Protein AF-A0A8T8X1A7-F1 (afdb_monomer)

Radius of gyration: 18.68 Å; Cα contacts (8 Å, |Δi|>4): 542; chains: 1; bounding box: 56×45×50 Å

Organism: NCBI:txid1448312

Structure (mmCIF, N/CA/C/O backbone):
data_AF-A0A8T8X1A7-F1
#
_entry.id   AF-A0A8T8X1A7-F1
#
loop_
_atom_site.group_PDB
_atom_site.id
_atom_site.type_symbol
_atom_site.label_atom_id
_atom_site.label_alt_id
_atom_site.label_comp_id
_atom_site.label_asym_id
_atom_site.label_entity_id
_atom_site.label_seq_id
_atom_site.pdbx_PDB_ins_code
_atom_site.Cartn_x
_atom_site.Cartn_y
_atom_site.Cartn_z
_atom_site.occupancy
_atom_site.B_iso_or_equiv
_atom_site.auth_seq_id
_atom_site.auth_comp_id
_atom_site.auth_asym_id
_atom_site.auth_atom_id
_atom_site.pdbx_PDB_model_num
ATOM 1 N N . MET A 1 1 ? 10.119 3.332 6.825 1.00 53.16 1 MET A N 1
ATOM 2 C CA . MET A 1 1 ? 10.924 4.526 7.146 1.00 53.16 1 MET A CA 1
ATOM 3 C C . MET A 1 1 ? 10.227 5.367 8.203 1.00 53.16 1 MET A C 1
ATOM 5 O O . MET A 1 1 ? 9.009 5.440 8.174 1.00 53.16 1 MET A O 1
ATOM 9 N N . THR A 1 2 ? 10.978 5.990 9.109 1.00 55.34 2 THR A N 1
ATOM 10 C CA . THR A 1 2 ? 10.464 6.879 10.166 1.00 55.34 2 THR A CA 1
ATOM 11 C C . THR A 1 2 ? 10.241 8.318 9.670 1.00 55.34 2 THR A C 1
ATOM 13 O O . THR A 1 2 ? 10.769 8.719 8.625 1.00 55.34 2 THR A O 1
ATOM 16 N N . LEU A 1 3 ? 9.470 9.113 10.419 1.00 59.19 3 LEU A N 1
ATOM 17 C CA . LEU A 1 3 ? 9.355 10.569 10.260 1.00 59.19 3 LEU A CA 1
ATOM 18 C C . LEU A 1 3 ? 10.622 11.249 10.803 1.00 59.19 3 LEU A C 1
ATOM 20 O O . LEU A 1 3 ? 10.940 11.082 11.974 1.00 59.19 3 LEU A O 1
ATOM 24 N N . TRP A 1 4 ? 11.390 11.937 9.951 1.00 65.94 4 TRP A N 1
ATOM 25 C CA . TRP A 1 4 ? 12.644 12.614 10.353 1.00 65.94 4 TRP A CA 1
ATOM 26 C C . TRP A 1 4 ? 12.476 14.136 10.393 1.00 65.94 4 TRP A C 1
ATOM 28 O O . TRP A 1 4 ? 13.309 14.843 10.953 1.00 65.94 4 TRP A O 1
ATOM 38 N N . ARG A 1 5 ? 11.396 14.639 9.793 1.00 79.44 5 ARG A N 1
ATOM 39 C CA . ARG A 1 5 ? 10.979 16.037 9.830 1.00 79.44 5 ARG A CA 1
ATOM 40 C C . ARG A 1 5 ? 9.694 16.140 10.644 1.00 79.44 5 ARG A C 1
ATOM 42 O O . ARG A 1 5 ? 8.908 15.196 10.697 1.00 79.44 5 ARG A O 1
ATOM 49 N N . THR A 1 6 ? 9.475 17.297 11.256 1.00 87.06 6 THR A N 1
ATOM 50 C CA . THR A 1 6 ? 8.211 17.600 11.931 1.00 87.06 6 THR A CA 1
ATOM 51 C C . THR A 1 6 ? 7.085 17.664 10.903 1.00 87.06 6 THR A C 1
ATOM 53 O O . THR A 1 6 ? 7.177 18.421 9.934 1.00 87.06 6 THR A O 1
ATOM 56 N N . VAL A 1 7 ? 6.022 16.893 11.129 1.00 89.94 7 VAL A N 1
ATOM 57 C CA . VAL A 1 7 ? 4.770 17.027 10.376 1.00 89.94 7 VAL A CA 1
ATOM 58 C C . VAL A 1 7 ? 4.078 18.305 10.840 1.00 89.94 7 VAL A C 1
ATOM 60 O O . VAL A 1 7 ? 3.755 18.439 12.018 1.00 89.94 7 VAL A O 1
ATOM 63 N N . THR A 1 8 ? 3.895 19.260 9.932 1.00 92.19 8 THR A N 1
ATOM 64 C CA . THR A 1 8 ? 3.292 20.573 10.222 1.00 92.19 8 THR A CA 1
ATOM 65 C C . THR A 1 8 ? 1.816 20.637 9.847 1.00 92.19 8 THR A C 1
ATOM 67 O O . THR A 1 8 ? 1.077 21.439 10.410 1.00 92.19 8 THR A O 1
ATOM 70 N N . SER A 1 9 ? 1.365 19.766 8.944 1.00 92.81 9 SER A N 1
ATOM 71 C CA . SER A 1 9 ? -0.051 19.551 8.652 1.00 92.81 9 SER A CA 1
ATOM 72 C C . SER A 1 9 ? -0.289 18.163 8.062 1.00 92.81 9 SER A C 1
ATOM 74 O O . SER A 1 9 ? 0.626 17.540 7.519 1.00 92.81 9 SER A O 1
ATOM 76 N N . ALA A 1 10 ? -1.525 17.687 8.179 1.00 92.50 10 ALA A N 1
ATOM 77 C CA . ALA A 1 10 ? -1.999 16.429 7.618 1.00 92.50 10 ALA A CA 1
ATOM 78 C C . ALA A 1 10 ? -3.364 16.663 6.962 1.00 92.50 10 ALA A C 1
ATOM 80 O O . ALA A 1 10 ? -4.216 17.340 7.545 1.00 92.50 10 ALA A O 1
ATOM 81 N N . GLY A 1 11 ? -3.548 16.136 5.754 1.00 90.88 11 GLY A N 1
ATOM 82 C CA . GLY A 1 11 ? -4.838 16.112 5.075 1.00 90.88 11 GLY A CA 1
ATOM 83 C C . GLY A 1 11 ? -5.786 15.068 5.668 1.00 90.88 11 GLY A C 1
ATOM 84 O O . GLY A 1 11 ? -5.437 14.302 6.571 1.00 90.88 11 GLY A O 1
ATOM 85 N N . SER A 1 12 ? -7.010 15.023 5.142 1.00 92.81 12 SER A N 1
ATOM 86 C CA . SER A 1 12 ? -7.925 13.913 5.415 1.00 92.81 12 SER A CA 1
ATOM 87 C C . SER A 1 12 ? -7.425 12.617 4.755 1.00 92.81 12 SER A C 1
ATOM 89 O O . SER A 1 12 ? -6.766 12.683 3.713 1.00 92.81 12 SER A O 1
ATOM 91 N N . PRO A 1 13 ? -7.756 11.434 5.309 1.00 94.12 13 PRO A N 1
ATOM 92 C CA . PRO A 1 13 ? -7.505 10.156 4.649 1.00 94.12 13 PRO A CA 1
ATOM 93 C C . PRO A 1 13 ? -8.038 10.138 3.214 1.00 94.12 13 PRO A C 1
ATOM 95 O O . PRO A 1 13 ? -9.240 10.245 2.993 1.00 94.12 13 PRO A O 1
ATOM 98 N N . SER A 1 14 ? -7.129 9.999 2.249 1.00 93.25 14 SER A N 1
ATOM 99 C CA . SER A 1 14 ? -7.462 9.739 0.841 1.00 93.25 14 SER A CA 1
ATOM 100 C C . SER A 1 14 ? -7.870 8.282 0.627 1.00 93.25 14 SER A C 1
ATOM 102 O O . SER A 1 14 ? -8.645 7.972 -0.269 1.00 93.25 14 SER A O 1
ATOM 104 N N . LEU A 1 15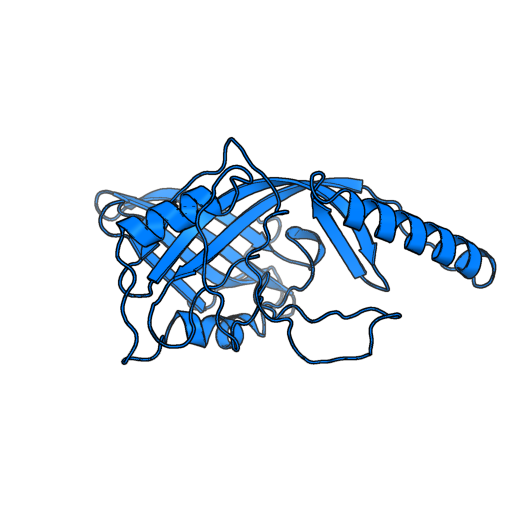 ? -7.357 7.394 1.477 1.00 91.00 15 LEU A N 1
ATOM 105 C CA . LEU A 1 15 ? -7.769 6.006 1.608 1.00 91.00 15 LEU A CA 1
ATOM 106 C C . LEU A 1 15 ? -7.982 5.721 3.089 1.00 91.00 15 LEU A C 1
ATOM 108 O O . LEU A 1 15 ? -7.127 6.066 3.907 1.00 91.00 15 LEU A O 1
ATOM 112 N N . LEU A 1 16 ? -9.101 5.086 3.417 1.00 94.88 16 LEU A N 1
ATOM 113 C CA . LEU A 1 16 ? -9.443 4.654 4.763 1.00 94.88 16 LEU A CA 1
ATOM 114 C C . LEU A 1 16 ? -10.152 3.304 4.674 1.00 94.88 16 LEU A C 1
ATOM 116 O O . LEU A 1 16 ? -11.254 3.223 4.148 1.00 94.88 16 LEU A O 1
ATOM 120 N N . ALA A 1 17 ? -9.516 2.267 5.199 1.00 94.12 17 ALA A N 1
ATOM 121 C CA . ALA A 1 17 ? -10.113 0.952 5.373 1.00 94.12 17 ALA A CA 1
ATOM 122 C C . ALA A 1 17 ? -10.310 0.712 6.871 1.00 94.12 17 ALA A C 1
ATOM 124 O O . ALA A 1 17 ? -9.381 0.929 7.656 1.00 94.12 17 ALA A O 1
ATOM 125 N N . ILE A 1 18 ? -11.508 0.290 7.265 1.00 95.44 18 ILE A N 1
ATOM 126 C CA . ILE A 1 18 ? -11.868 0.039 8.663 1.00 95.44 18 ILE A CA 1
ATOM 127 C C . ILE A 1 18 ? -12.340 -1.405 8.791 1.00 95.44 18 ILE A C 1
ATOM 129 O O . ILE A 1 18 ? -13.238 -1.843 8.076 1.00 95.44 18 ILE A O 1
ATOM 133 N N . GLU A 1 19 ? -11.782 -2.127 9.757 1.00 95.31 19 GLU A N 1
ATOM 134 C CA . GLU A 1 19 ? -12.231 -3.463 10.115 1.00 95.31 19 GLU A CA 1
ATOM 135 C C . GLU A 1 19 ? -12.692 -3.496 11.571 1.00 95.31 19 GLU A C 1
ATOM 137 O O . GLU A 1 19 ? -11.925 -3.274 12.506 1.00 95.31 19 GLU A O 1
ATOM 142 N N . THR A 1 20 ? -13.964 -3.823 11.774 1.00 93.25 20 THR A N 1
ATOM 143 C CA . THR A 1 20 ? -14.581 -3.864 13.106 1.00 93.25 20 THR A CA 1
ATOM 144 C C . THR A 1 20 ? -14.380 -5.191 13.831 1.00 93.25 20 THR A C 1
ATOM 146 O O . THR A 1 20 ? -14.510 -5.236 15.045 1.00 93.25 20 THR A O 1
ATOM 149 N N . ILE A 1 21 ? -14.053 -6.281 13.126 1.00 93.94 21 ILE A N 1
ATOM 150 C CA . ILE A 1 21 ? -13.787 -7.585 13.764 1.00 93.94 21 ILE A CA 1
ATOM 151 C C . ILE A 1 21 ? -12.431 -7.576 14.455 1.00 93.94 21 ILE A C 1
ATOM 153 O O . ILE A 1 21 ? -12.278 -8.069 15.571 1.00 93.94 21 ILE A O 1
ATOM 157 N N . SER A 1 22 ? -11.432 -7.029 13.771 1.00 92.25 22 SER A N 1
ATOM 158 C CA . SER A 1 22 ? -10.084 -6.909 14.293 1.00 92.25 22 SER A CA 1
ATOM 159 C C . SER A 1 22 ? -9.842 -5.537 14.926 1.00 92.25 22 SER A C 1
ATOM 161 O O . SER A 1 22 ? -8.696 -5.244 15.245 1.00 92.25 22 SER A O 1
ATOM 163 N N . ASP A 1 23 ? -10.872 -4.711 15.131 1.00 96.25 23 ASP A N 1
ATOM 164 C CA . ASP A 1 23 ? -10.776 -3.335 15.641 1.00 96.25 23 ASP A CA 1
ATOM 165 C C . ASP A 1 23 ? -9.543 -2.583 15.112 1.00 96.25 23 ASP A C 1
ATOM 167 O O . ASP A 1 23 ? -8.718 -2.051 15.865 1.00 96.25 23 ASP A O 1
ATOM 171 N N . SER A 1 24 ? -9.357 -2.614 13.797 1.00 96.56 24 SER A N 1
ATOM 172 C CA . SER A 1 24 ? -8.188 -2.059 13.135 1.00 96.56 24 SER A CA 1
ATOM 173 C C . SER A 1 24 ? -8.595 -1.114 12.015 1.00 96.56 24 SER A C 1
ATOM 175 O O . SER A 1 24 ? -9.712 -1.146 11.494 1.00 96.56 24 SER A O 1
ATOM 177 N N . ALA A 1 25 ? -7.681 -0.223 11.657 1.00 96.06 25 ALA A N 1
ATOM 178 C CA . ALA A 1 25 ? -7.862 0.632 10.501 1.00 96.06 25 ALA A CA 1
ATOM 179 C C . ALA A 1 25 ? -6.535 0.852 9.792 1.00 96.06 25 ALA A C 1
ATOM 181 O O . ALA A 1 25 ? -5.472 0.904 10.415 1.00 96.06 25 ALA A O 1
ATOM 182 N N . TYR A 1 26 ? -6.621 1.023 8.482 1.00 94.94 26 TYR A N 1
ATOM 183 C CA . TYR A 1 26 ? -5.523 1.457 7.640 1.00 94.94 26 TYR A CA 1
ATOM 184 C C . TYR A 1 26 ? -5.927 2.755 6.968 1.00 94.94 26 TYR A C 1
ATOM 186 O O . TYR A 1 26 ? -7.048 2.885 6.477 1.00 94.94 26 TYR A O 1
ATOM 194 N N . PHE A 1 27 ? -5.010 3.709 6.913 1.00 93.75 27 PHE A N 1
ATOM 195 C CA . PHE A 1 27 ? -5.250 4.947 6.197 1.00 93.75 27 PHE A CA 1
ATOM 196 C C . PHE A 1 27 ? -4.011 5.432 5.466 1.00 93.75 27 PHE A C 1
ATOM 198 O O . PHE A 1 27 ? -2.885 5.184 5.894 1.00 93.75 27 PHE A O 1
ATOM 205 N N . SER A 1 28 ? -4.238 6.174 4.384 1.00 91.88 28 SER A N 1
ATOM 206 C CA . SER A 1 28 ? -3.208 6.921 3.671 1.00 91.88 28 SER A CA 1
ATOM 207 C C . SER A 1 28 ? -3.676 8.347 3.405 1.00 91.88 28 SER A C 1
ATOM 209 O O . SER A 1 28 ? -4.830 8.571 3.038 1.00 91.88 28 SER A O 1
ATOM 211 N N . LEU A 1 29 ? -2.788 9.314 3.629 1.00 93.75 29 LEU A N 1
ATOM 212 C CA . LEU A 1 29 ? -3.061 10.745 3.521 1.00 93.75 29 LEU A CA 1
ATOM 213 C C . LEU A 1 29 ? -1.799 11.523 3.146 1.00 93.75 29 LEU A C 1
ATOM 215 O O . LEU A 1 29 ? -0.678 11.059 3.374 1.00 93.75 29 LEU A O 1
ATOM 219 N N . ASP A 1 30 ? -1.974 12.724 2.600 1.00 93.00 30 ASP A N 1
ATOM 220 C CA . ASP A 1 30 ? -0.867 13.648 2.398 1.00 93.00 30 ASP A CA 1
ATOM 221 C C . ASP A 1 30 ? -0.499 14.344 3.715 1.00 93.00 30 ASP A C 1
ATOM 223 O O . ASP A 1 30 ? -1.351 14.778 4.494 1.00 93.00 30 ASP A O 1
ATOM 227 N N . VAL A 1 31 ? 0.799 14.467 3.969 1.00 92.25 31 VAL A N 1
ATOM 228 C CA . VAL A 1 31 ? 1.337 15.264 5.072 1.00 92.25 31 VAL A CA 1
ATOM 229 C C . VAL A 1 31 ? 2.307 16.302 4.545 1.00 92.25 31 VAL A C 1
ATOM 231 O O . VAL A 1 31 ? 2.968 16.109 3.524 1.00 92.25 31 VAL A O 1
ATOM 234 N N . THR A 1 32 ? 2.424 17.400 5.278 1.00 92.25 32 THR A N 1
ATOM 235 C CA . THR A 1 32 ? 3.454 18.413 5.056 1.00 92.25 32 THR A CA 1
ATOM 236 C C . THR A 1 32 ? 4.567 18.207 6.076 1.00 92.25 32 THR A C 1
ATOM 238 O O . THR A 1 32 ? 4.317 18.218 7.281 1.00 92.25 32 THR A O 1
ATOM 241 N N . GLU A 1 33 ? 5.800 18.019 5.608 1.00 88.12 33 GLU A N 1
ATOM 242 C CA . GLU A 1 33 ? 6.983 17.818 6.449 1.00 88.12 33 GLU A CA 1
ATOM 243 C C . GLU A 1 33 ? 7.901 19.054 6.417 1.00 88.12 33 GLU A C 1
ATOM 245 O O . GLU A 1 33 ? 8.723 19.228 5.513 1.00 88.12 33 GLU A O 1
ATOM 250 N N . GLY A 1 34 ? 7.816 19.901 7.445 1.00 86.94 34 GLY A N 1
ATOM 251 C CA . GLY A 1 34 ? 8.528 21.180 7.501 1.00 86.94 34 GLY A CA 1
ATOM 252 C C . GLY A 1 34 ? 7.763 22.287 6.772 1.00 86.94 34 GLY A C 1
ATOM 253 O O . GLY A 1 34 ? 6.710 22.711 7.242 1.00 86.94 34 GLY A O 1
ATOM 254 N N . SER A 1 35 ? 8.300 22.790 5.657 1.00 82.50 35 SER A N 1
ATOM 255 C CA . SER A 1 35 ? 7.653 23.848 4.864 1.00 82.50 35 SER A CA 1
ATOM 256 C C . SER A 1 35 ? 6.608 23.301 3.883 1.00 82.50 35 SER A C 1
ATOM 258 O O . SER A 1 35 ? 6.693 22.148 3.467 1.00 82.50 35 SER A O 1
ATOM 260 N N . GLU A 1 36 ? 5.662 24.150 3.464 1.00 75.06 36 GLU A N 1
ATOM 261 C CA . GLU A 1 36 ? 4.496 23.784 2.633 1.00 75.06 36 GLU A CA 1
ATOM 262 C C . GLU A 1 36 ? 4.829 23.058 1.319 1.00 75.06 36 GLU A C 1
ATOM 264 O O . GLU A 1 36 ? 4.035 22.249 0.848 1.00 75.06 36 GLU A O 1
ATOM 269 N N . GLY A 1 37 ? 6.017 23.287 0.750 1.00 78.19 37 GLY A N 1
ATOM 270 C CA . GLY A 1 37 ? 6.460 22.611 -0.475 1.00 78.19 37 GLY A CA 1
ATOM 271 C C . GLY A 1 37 ? 6.905 21.155 -0.289 1.00 78.19 37 GLY A C 1
ATOM 272 O O . GLY A 1 37 ? 7.125 20.458 -1.275 1.00 78.19 37 GLY A O 1
ATOM 273 N N . ASN A 1 38 ? 7.064 20.678 0.949 1.00 81.88 38 ASN A N 1
ATOM 274 C CA . ASN A 1 38 ? 7.520 19.318 1.239 1.00 81.88 38 ASN A CA 1
ATOM 275 C C . ASN A 1 38 ? 6.330 18.417 1.566 1.00 81.88 38 ASN A C 1
ATOM 277 O O . ASN A 1 38 ? 5.983 18.227 2.734 1.00 81.88 38 ASN A O 1
ATOM 281 N N . LYS A 1 39 ? 5.709 17.870 0.522 1.00 89.06 39 LYS A N 1
ATOM 282 C CA . LYS A 1 39 ? 4.596 16.934 0.652 1.00 89.06 39 LYS A CA 1
ATOM 283 C C . LYS A 1 39 ? 5.082 15.488 0.639 1.00 89.06 39 LYS A C 1
ATOM 285 O O . LYS A 1 39 ? 5.849 15.093 -0.236 1.00 89.06 39 LYS A O 1
ATOM 290 N N . SER A 1 40 ? 4.580 14.717 1.590 1.00 89.69 40 SER A N 1
ATOM 291 C CA . SER A 1 40 ? 4.861 13.295 1.766 1.00 89.69 40 SER A CA 1
ATOM 292 C C . SER A 1 40 ? 3.546 12.525 1.814 1.00 89.69 40 SER A C 1
ATOM 294 O O . SER A 1 40 ? 2.512 13.083 2.174 1.00 89.69 40 SER A O 1
ATOM 296 N N . VAL A 1 41 ? 3.570 11.241 1.470 1.00 89.25 41 VAL A N 1
ATOM 297 C CA . VAL A 1 41 ? 2.426 10.349 1.689 1.00 89.25 41 VAL A CA 1
ATOM 298 C C . VAL A 1 41 ? 2.666 9.623 3.000 1.00 89.25 41 VAL A C 1
ATOM 300 O O . VAL A 1 41 ? 3.612 8.843 3.116 1.00 89.25 41 VAL A O 1
ATOM 303 N N . ALA A 1 42 ? 1.832 9.892 3.997 1.00 90.25 42 ALA A N 1
ATOM 304 C CA . ALA A 1 42 ? 1.787 9.087 5.200 1.00 90.25 42 ALA A CA 1
ATOM 305 C C . ALA A 1 42 ? 0.795 7.951 4.996 1.00 90.25 42 ALA A C 1
ATOM 307 O O . ALA A 1 42 ? -0.283 8.129 4.426 1.00 90.25 42 ALA A O 1
ATOM 308 N N . TRP A 1 43 ? 1.142 6.782 5.500 1.00 87.88 43 TRP A N 1
ATOM 309 C CA . TRP A 1 43 ? 0.183 5.709 5.652 1.00 87.88 43 TRP A CA 1
ATOM 310 C C . TRP A 1 43 ? 0.451 4.974 6.949 1.00 87.88 43 TRP A C 1
ATOM 312 O O . TRP A 1 43 ? 1.587 4.899 7.435 1.00 87.88 43 TRP A O 1
ATOM 322 N N . ALA A 1 44 ? -0.628 4.495 7.545 1.00 90.69 44 ALA A N 1
ATOM 323 C CA . ALA A 1 44 ? -0.579 3.915 8.861 1.00 90.69 44 ALA A CA 1
ATOM 324 C C . ALA A 1 44 ? -1.572 2.777 9.000 1.00 90.69 44 ALA A C 1
ATOM 326 O O . ALA A 1 44 ? -2.626 2.769 8.369 1.00 90.69 44 ALA A O 1
ATOM 327 N N . TRP A 1 45 ? -1.226 1.859 9.887 1.00 93.88 45 TRP A N 1
ATOM 328 C CA . TRP A 1 45 ? -2.136 0.878 10.440 1.00 93.88 45 TRP A CA 1
ATOM 329 C C . TRP A 1 45 ? -2.249 1.115 11.942 1.00 93.88 45 TRP A C 1
ATOM 331 O O . TRP A 1 45 ? -1.245 1.355 12.620 1.00 93.88 45 TRP A O 1
ATOM 341 N N . ILE A 1 46 ? -3.471 1.063 12.455 1.00 96.00 46 ILE A N 1
ATOM 342 C CA . ILE A 1 46 ? -3.760 1.207 13.877 1.00 96.00 46 ILE A CA 1
ATOM 343 C C . ILE A 1 46 ? -4.618 0.052 14.369 1.00 96.00 46 ILE A C 1
ATOM 345 O O . ILE A 1 46 ? -5.480 -0.447 13.648 1.00 96.00 46 ILE A O 1
ATOM 349 N N . LYS A 1 47 ? -4.412 -0.308 15.635 1.00 96.62 47 LYS A N 1
ATOM 350 C CA . LYS A 1 47 ? -5.329 -1.134 16.422 1.00 96.62 47 LYS A CA 1
ATOM 351 C C . LYS A 1 47 ? -5.996 -0.245 17.462 1.00 96.62 47 LYS A C 1
ATOM 353 O O . LYS A 1 47 ? -5.302 0.507 18.153 1.00 96.62 47 LYS A O 1
ATOM 358 N N . VAL A 1 48 ? -7.311 -0.352 17.584 1.00 95.81 48 VAL A N 1
ATOM 359 C CA . VAL A 1 48 ? -8.112 0.372 18.565 1.00 95.81 48 VAL A CA 1
ATOM 360 C C . VAL A 1 48 ? -8.690 -0.625 19.563 1.00 95.81 48 VAL A C 1
ATOM 362 O O . VAL A 1 48 ? -9.251 -1.637 19.179 1.00 95.81 48 VAL A O 1
ATOM 365 N N . VAL A 1 49 ? -8.560 -0.358 20.857 1.00 95.06 49 VAL A N 1
ATOM 366 C CA . VAL A 1 49 ? -9.230 -1.125 21.919 1.00 95.06 49 VAL A CA 1
ATOM 367 C C . VAL A 1 49 ? -9.768 -0.118 22.920 1.00 95.06 49 VAL A C 1
ATOM 369 O O . VAL A 1 49 ? -9.069 0.832 23.269 1.00 95.06 49 VAL A O 1
ATOM 372 N N . ASP A 1 50 ? -11.028 -0.263 23.330 1.00 94.56 50 ASP A N 1
ATOM 373 C CA . ASP A 1 50 ? -11.680 0.644 24.287 1.00 94.56 50 ASP A CA 1
ATOM 374 C C . ASP A 1 50 ? -11.552 2.134 23.917 1.00 94.56 50 ASP A C 1
ATOM 376 O O . ASP A 1 50 ? -11.348 3.004 24.767 1.00 94.56 50 ASP A O 1
ATOM 380 N N . LYS A 1 51 ? -11.684 2.439 22.617 1.00 92.06 51 LYS A N 1
ATOM 381 C CA . LYS A 1 51 ? -11.542 3.791 22.037 1.00 92.06 51 LYS A CA 1
ATOM 382 C C . LYS A 1 51 ? -10.135 4.396 22.170 1.00 92.06 51 LYS A C 1
ATOM 384 O O . LYS A 1 51 ? -9.981 5.609 22.033 1.00 92.06 51 LYS A O 1
ATOM 389 N N . GLN A 1 52 ? -9.114 3.578 22.409 1.00 95.50 52 GLN A N 1
ATOM 390 C CA . GLN A 1 52 ? -7.713 3.996 22.465 1.00 95.50 52 GLN A CA 1
ATOM 391 C C . GLN A 1 52 ? -6.899 3.304 21.377 1.00 95.50 52 GLN A C 1
ATOM 393 O O . GLN A 1 52 ? -7.108 2.128 21.096 1.00 95.50 52 GLN A O 1
ATOM 398 N N . ILE A 1 53 ? -5.940 4.021 20.787 1.00 95.88 53 ILE A N 1
ATOM 399 C CA . ILE A 1 53 ? -4.968 3.423 19.865 1.00 95.88 53 ILE A CA 1
ATOM 400 C C . ILE A 1 53 ? -3.966 2.622 20.700 1.00 95.88 53 ILE A C 1
ATOM 402 O O . ILE A 1 53 ? -3.158 3.201 21.424 1.00 95.88 53 ILE A O 1
ATOM 406 N N . THR A 1 54 ? -4.015 1.296 20.602 1.00 96.69 54 THR A N 1
ATOM 407 C CA . THR A 1 54 ? -3.123 0.393 21.347 1.00 96.69 54 THR A CA 1
ATOM 408 C C . THR A 1 54 ? -1.915 -0.049 20.538 1.00 96.69 54 THR A C 1
ATOM 410 O O . THR A 1 54 ? -0.903 -0.446 21.111 1.00 96.69 54 THR A O 1
ATOM 413 N N . GLN A 1 55 ? -2.010 -0.012 19.208 1.00 95.31 55 GLN A N 1
ATOM 414 C CA . GLN A 1 55 ? -0.893 -0.285 18.305 1.00 95.31 55 GLN A CA 1
ATOM 415 C C . GLN A 1 55 ? -0.918 0.726 17.165 1.00 95.31 55 GLN A C 1
ATOM 417 O O . GLN A 1 55 ? -1.988 1.102 16.687 1.00 95.31 55 GLN A O 1
ATOM 422 N N . LEU A 1 56 ? 0.269 1.161 16.751 1.00 92.62 56 LEU A N 1
ATOM 423 C CA . LEU A 1 56 ? 0.461 2.101 15.659 1.00 92.62 56 LEU A CA 1
ATOM 424 C C . LEU A 1 56 ? 1.669 1.666 14.841 1.00 92.62 56 LEU A C 1
ATOM 426 O O . LEU A 1 56 ? 2.785 1.567 15.353 1.00 92.62 56 LEU A O 1
ATOM 430 N N . GLU A 1 57 ? 1.446 1.506 13.549 1.00 89.69 57 GLU A N 1
ATOM 431 C CA . GLU A 1 57 ? 2.498 1.464 12.553 1.00 89.69 57 GLU A CA 1
ATOM 432 C C . GLU A 1 57 ? 2.325 2.634 11.612 1.00 89.69 57 GLU A C 1
ATOM 434 O O . GLU A 1 57 ? 1.289 2.758 10.973 1.00 89.69 57 GLU A O 1
ATOM 439 N N . LEU A 1 58 ? 3.340 3.488 11.531 1.00 87.50 58 LEU A N 1
ATOM 440 C CA . LEU A 1 58 ? 3.307 4.704 10.735 1.00 87.50 58 LEU A CA 1
ATOM 441 C C . LEU A 1 58 ? 4.537 4.776 9.845 1.00 87.50 58 LEU A C 1
ATOM 443 O O . LEU A 1 58 ? 5.674 4.601 10.296 1.00 87.50 58 LEU A O 1
ATOM 447 N N . TYR A 1 59 ? 4.288 5.094 8.586 1.00 84.25 59 TYR A N 1
ATOM 448 C CA . TYR A 1 59 ? 5.303 5.249 7.569 1.00 84.25 59 TYR A CA 1
ATOM 449 C C . TYR A 1 59 ? 5.042 6.528 6.785 1.00 84.25 59 TYR A C 1
ATOM 451 O O . TYR A 1 59 ? 3.903 6.964 6.635 1.00 84.25 59 TYR A O 1
ATOM 459 N N . ALA A 1 60 ? 6.122 7.134 6.305 1.00 85.19 60 ALA A N 1
ATOM 460 C CA . ALA A 1 60 ? 6.059 8.299 5.443 1.00 85.19 60 ALA A CA 1
ATOM 461 C C . ALA A 1 60 ? 6.970 8.095 4.241 1.00 85.19 60 ALA A C 1
ATOM 463 O O . ALA A 1 60 ? 8.164 7.821 4.400 1.00 85.19 60 ALA A O 1
ATOM 464 N N . ASN A 1 61 ? 6.387 8.258 3.065 1.00 82.81 61 ASN A N 1
ATOM 465 C CA . ASN A 1 61 ? 7.045 8.215 1.775 1.00 82.81 61 ASN A CA 1
ATOM 466 C C . ASN A 1 61 ? 7.293 9.638 1.298 1.00 82.81 61 ASN A C 1
ATOM 468 O O . ASN A 1 61 ? 6.387 10.471 1.327 1.00 82.81 61 ASN A O 1
ATOM 472 N N . ARG A 1 62 ? 8.533 9.918 0.896 1.00 80.38 62 ARG A N 1
ATOM 473 C CA . ARG A 1 62 ? 8.988 11.260 0.497 1.00 80.38 62 ARG A CA 1
ATOM 474 C C . ARG A 1 62 ? 9.431 11.302 -0.952 1.00 80.38 62 ARG A C 1
ATOM 476 O O . ARG A 1 62 ? 9.642 12.374 -1.513 1.00 80.38 62 ARG A O 1
ATOM 483 N N . SER A 1 63 ? 9.683 10.134 -1.523 1.00 73.31 63 SER A N 1
ATOM 484 C CA . SER A 1 63 ? 10.235 9.987 -2.851 1.00 73.31 63 SER A CA 1
ATOM 485 C C . SER A 1 63 ? 9.941 8.600 -3.396 1.00 73.31 63 SER A C 1
ATOM 487 O O . SER A 1 63 ? 9.755 7.656 -2.635 1.00 73.31 63 SER A O 1
ATOM 489 N N . ARG A 1 64 ? 10.026 8.477 -4.722 1.00 68.62 64 ARG A N 1
ATOM 490 C CA . ARG A 1 64 ? 9.891 7.210 -5.456 1.00 68.62 64 ARG A CA 1
ATOM 491 C C . ARG A 1 64 ? 10.743 6.095 -4.843 1.00 68.62 64 ARG A C 1
ATOM 493 O O . ARG A 1 64 ? 10.263 5.004 -4.600 1.00 68.62 64 ARG A O 1
ATOM 500 N N . GLY A 1 65 ? 11.995 6.398 -4.493 1.00 61.22 65 GLY A N 1
ATOM 501 C CA . GLY A 1 65 ? 12.940 5.402 -3.986 1.00 61.22 65 GLY A CA 1
ATOM 502 C C . GLY A 1 65 ? 12.629 4.837 -2.596 1.00 61.22 65 GLY A C 1
ATOM 503 O O . GLY A 1 65 ? 13.413 4.017 -2.113 1.00 61.22 65 GLY A O 1
ATOM 504 N N . ASP A 1 66 ? 11.559 5.279 -1.931 1.00 64.06 66 ASP A N 1
ATOM 505 C CA . ASP A 1 66 ? 11.221 4.860 -0.575 1.00 64.06 66 ASP A CA 1
ATOM 506 C C . ASP A 1 66 ? 10.457 3.539 -0.516 1.00 64.06 66 ASP A C 1
ATOM 508 O O . ASP A 1 66 ? 10.843 2.701 0.304 1.00 64.06 66 ASP A O 1
ATOM 512 N N . HIS A 1 67 ? 9.440 3.330 -1.358 1.00 61.00 67 HIS A N 1
ATOM 513 C CA . HIS A 1 67 ? 8.702 2.067 -1.462 1.00 61.00 67 HIS A CA 1
ATOM 514 C C . HIS A 1 67 ? 8.526 1.537 -2.903 1.00 61.00 67 HIS A C 1
ATOM 516 O O . HIS A 1 67 ? 8.228 0.349 -3.002 1.00 61.00 67 HIS A O 1
ATOM 522 N N . GLY A 1 68 ? 8.830 2.292 -3.975 1.00 63.00 68 GLY A N 1
ATOM 523 C CA . GLY A 1 68 ? 8.913 1.724 -5.330 1.00 63.00 68 GLY A CA 1
ATOM 524 C C . GLY A 1 68 ? 9.141 2.683 -6.502 1.00 63.00 68 GLY A C 1
ATOM 525 O O . GLY A 1 68 ? 10.236 3.232 -6.640 1.00 63.00 68 GLY A O 1
ATOM 526 N N . PHE A 1 69 ? 8.214 2.735 -7.464 1.00 63.75 69 PHE A N 1
ATOM 527 C CA . PHE A 1 69 ? 8.485 3.270 -8.801 1.00 63.75 69 PHE A CA 1
ATOM 528 C C . PHE A 1 69 ? 7.914 4.687 -9.029 1.00 63.75 69 PHE A C 1
ATOM 530 O O . PHE A 1 69 ? 8.702 5.597 -9.319 1.00 63.75 69 PHE A O 1
ATOM 537 N N . PRO A 1 70 ? 6.607 4.967 -8.876 1.00 71.12 70 PRO A N 1
ATOM 538 C CA . PRO A 1 70 ? 6.120 6.337 -8.789 1.00 71.12 70 PRO A CA 1
ATOM 539 C C . PRO A 1 70 ? 5.702 6.752 -7.366 1.00 71.12 70 PRO A C 1
ATOM 541 O O . PRO A 1 70 ? 5.454 5.929 -6.499 1.00 71.12 70 PRO A O 1
ATOM 544 N N . PHE A 1 71 ? 5.616 8.064 -7.144 1.00 80.88 71 PHE A N 1
ATOM 545 C CA . PHE A 1 71 ? 5.210 8.682 -5.880 1.00 80.88 71 PHE A CA 1
ATOM 546 C C . PHE A 1 71 ? 4.532 10.019 -6.175 1.00 80.88 71 PHE A C 1
ATOM 548 O O . PHE A 1 71 ? 5.063 10.801 -6.973 1.00 80.88 71 PHE A O 1
ATOM 555 N N . SER A 1 72 ? 3.411 10.308 -5.508 1.00 85.62 72 SER A N 1
ATOM 556 C CA . SER A 1 72 ? 2.832 11.654 -5.488 1.00 85.62 72 SER A CA 1
ATOM 557 C C . SER A 1 72 ? 1.834 11.846 -4.359 1.00 85.62 72 SER A C 1
ATOM 559 O O . SER A 1 72 ? 0.771 11.233 -4.328 1.00 85.62 72 SER A O 1
ATOM 561 N N . ALA A 1 73 ? 2.133 12.805 -3.490 1.00 87.94 73 ALA A N 1
ATOM 562 C CA . ALA A 1 73 ? 1.178 13.286 -2.501 1.00 87.94 73 ALA A CA 1
ATOM 563 C C . ALA A 1 73 ? 0.046 14.134 -3.117 1.00 87.94 73 ALA A C 1
ATOM 565 O O . ALA A 1 73 ? -1.018 14.244 -2.523 1.00 87.94 73 ALA A O 1
ATOM 566 N N . VAL A 1 74 ? 0.259 14.726 -4.300 1.00 88.38 74 VAL A N 1
ATOM 567 C CA . VAL A 1 74 ? -0.719 15.620 -4.950 1.00 88.38 74 VAL A CA 1
ATOM 568 C C . VAL A 1 74 ? -1.839 14.830 -5.626 1.00 88.38 74 VAL A C 1
ATOM 570 O O . VAL A 1 74 ? -3.003 15.191 -5.501 1.00 88.38 74 VAL A O 1
ATOM 573 N N . GLU A 1 75 ? -1.503 13.739 -6.317 1.00 88.62 75 GLU A N 1
ATOM 574 C CA . GLU A 1 75 ? -2.502 12.912 -7.012 1.00 88.62 75 GLU A CA 1
ATOM 575 C C . GLU A 1 75 ? -3.140 11.854 -6.100 1.00 88.62 75 GLU A C 1
ATOM 577 O O . GLU A 1 75 ? -4.079 11.177 -6.518 1.00 88.62 75 GLU A O 1
ATOM 582 N N . LEU A 1 76 ? -2.657 11.715 -4.858 1.00 88.94 76 LEU A N 1
ATOM 583 C CA . LEU A 1 76 ? -3.121 10.716 -3.894 1.00 88.94 76 LEU A CA 1
ATOM 584 C C . LEU A 1 76 ? -4.658 10.702 -3.742 1.00 88.94 76 LEU A C 1
ATOM 586 O O . LEU A 1 76 ? -5.230 9.618 -3.890 1.00 88.94 76 LEU A O 1
ATOM 590 N N . PRO A 1 77 ? -5.360 11.841 -3.529 1.00 90.12 77 PRO A N 1
ATOM 591 C CA . PRO A 1 77 ? -6.816 11.825 -3.377 1.00 90.12 77 PRO A CA 1
ATOM 592 C C . PRO A 1 77 ? -7.528 11.326 -4.634 1.00 90.12 77 PRO A C 1
ATOM 594 O O . PRO A 1 77 ? -8.399 10.466 -4.555 1.00 90.12 77 PRO A O 1
ATOM 597 N N . ARG A 1 78 ? -7.116 11.821 -5.806 1.00 89.56 78 ARG A N 1
ATOM 598 C CA . ARG A 1 78 ? -7.713 11.456 -7.096 1.00 89.56 78 ARG A CA 1
ATOM 599 C C . ARG A 1 78 ? -7.513 9.974 -7.411 1.00 89.56 78 ARG A C 1
ATOM 601 O O . ARG A 1 78 ? -8.430 9.313 -7.884 1.00 89.56 78 ARG A O 1
ATOM 608 N N . ASN A 1 79 ? -6.321 9.443 -7.148 1.00 86.50 79 ASN A N 1
ATOM 609 C CA . ASN A 1 79 ? -5.997 8.054 -7.462 1.00 86.50 79 ASN A CA 1
ATOM 610 C C . ASN A 1 79 ? -6.678 7.049 -6.524 1.00 86.50 79 ASN A C 1
A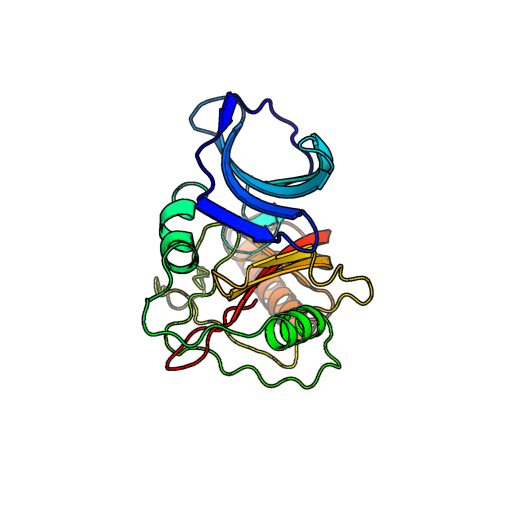TOM 612 O O . ASN A 1 79 ? -6.931 5.921 -6.943 1.00 86.50 79 ASN A O 1
ATOM 616 N N . TYR A 1 80 ? -7.006 7.444 -5.291 1.00 86.50 80 TYR A N 1
ATOM 617 C CA . TYR A 1 80 ? -7.727 6.594 -4.337 1.00 86.50 80 TYR A CA 1
ATOM 618 C C . TYR A 1 80 ? -9.239 6.836 -4.295 1.00 86.50 80 TYR A C 1
ATOM 620 O O . TYR A 1 80 ? -9.966 6.015 -3.733 1.00 86.50 80 TYR A O 1
ATOM 628 N N . GLU A 1 81 ? -9.741 7.883 -4.954 1.00 86.19 81 GLU A N 1
ATOM 629 C CA . GLU A 1 81 ? -11.171 8.207 -5.028 1.00 86.19 81 GLU A CA 1
ATOM 630 C C . GLU A 1 81 ? -12.015 6.993 -5.432 1.00 86.19 81 GLU A C 1
ATOM 632 O O . GLU A 1 81 ? -13.025 6.689 -4.798 1.00 86.19 81 GLU A O 1
ATOM 637 N N . ARG A 1 82 ? -11.562 6.236 -6.437 1.00 79.00 82 ARG A N 1
ATOM 638 C CA . ARG A 1 82 ? -12.288 5.064 -6.936 1.00 79.00 82 ARG A CA 1
ATOM 639 C C . ARG A 1 82 ? -12.370 3.918 -5.921 1.00 79.00 82 ARG A C 1
ATOM 641 O O . ARG A 1 82 ? -13.334 3.156 -5.952 1.00 79.00 82 ARG A O 1
ATOM 648 N N . TRP A 1 83 ? -11.386 3.782 -5.032 1.00 79.88 83 TRP A N 1
ATOM 649 C CA . TRP A 1 83 ? -11.424 2.796 -3.945 1.00 79.88 83 TRP A CA 1
ATOM 650 C C . TRP A 1 83 ? -12.378 3.227 -2.832 1.00 79.88 83 TRP A C 1
ATOM 652 O O . TRP A 1 83 ? -13.076 2.387 -2.271 1.00 79.88 83 TRP A O 1
ATOM 662 N N . MET A 1 84 ? -12.454 4.534 -2.573 1.00 88.31 84 MET A N 1
ATOM 663 C CA . MET A 1 84 ? -13.334 5.112 -1.554 1.00 88.31 84 MET A CA 1
ATOM 664 C C . MET A 1 84 ? -14.768 5.358 -2.038 1.00 88.31 84 MET A C 1
ATOM 666 O O . MET A 1 84 ? -15.657 5.589 -1.225 1.00 88.31 84 MET A O 1
ATOM 670 N N . SER A 1 85 ? -15.008 5.287 -3.348 1.00 86.81 85 SER A N 1
ATOM 671 C CA . SER A 1 85 ? -16.325 5.426 -3.979 1.00 86.81 85 SER A CA 1
ATOM 672 C C . SER A 1 85 ? -16.564 4.303 -4.995 1.00 86.81 85 SER A C 1
ATOM 674 O O . SER A 1 85 ? -16.673 4.561 -6.199 1.00 86.81 85 SER A O 1
ATOM 676 N N . PRO A 1 86 ? -16.608 3.032 -4.556 1.00 79.88 86 PRO A N 1
ATOM 677 C CA . PRO A 1 86 ? -16.793 1.926 -5.476 1.00 79.88 86 PRO A CA 1
ATOM 678 C C . PRO A 1 86 ? -18.205 1.977 -6.093 1.00 79.88 86 PRO A C 1
ATOM 680 O O . PRO A 1 86 ? -19.171 2.272 -5.387 1.00 79.88 86 PRO A O 1
ATOM 683 N N . PRO A 1 87 ? -18.362 1.664 -7.394 1.00 79.69 87 PRO A N 1
ATOM 684 C CA . PRO A 1 87 ? -19.680 1.622 -8.026 1.00 79.69 87 PRO A CA 1
ATOM 685 C C . PRO A 1 87 ? -20.688 0.735 -7.287 1.00 79.69 87 PRO A C 1
ATOM 687 O O . PRO A 1 87 ? -20.347 -0.372 -6.860 1.00 79.69 87 PRO A O 1
ATOM 690 N N . ALA A 1 88 ? -21.916 1.244 -7.162 1.00 82.00 88 ALA A N 1
ATOM 691 C CA . ALA A 1 88 ? -22.974 0.699 -6.311 1.00 82.00 88 ALA A CA 1
ATOM 692 C C . ALA A 1 88 ? -23.557 -0.642 -6.787 1.00 82.00 88 ALA A C 1
ATOM 694 O O . ALA A 1 88 ? -24.193 -1.343 -6.007 1.00 82.00 88 ALA A O 1
ATOM 695 N N . ASP A 1 89 ? -23.356 -0.993 -8.055 1.00 79.88 89 ASP A N 1
ATOM 696 C CA . ASP A 1 89 ? -23.873 -2.198 -8.712 1.00 79.88 89 ASP A CA 1
ATOM 697 C C . ASP A 1 89 ? -22.927 -3.405 -8.629 1.00 79.88 89 ASP A C 1
ATOM 699 O O . ASP A 1 89 ? -23.166 -4.437 -9.259 1.00 79.88 89 ASP A O 1
ATOM 703 N N . ARG A 1 90 ? -21.844 -3.280 -7.861 1.00 77.75 90 ARG A N 1
ATOM 704 C CA . ARG A 1 90 ? -20.858 -4.343 -7.697 1.00 77.75 90 ARG A CA 1
ATOM 705 C C . ARG A 1 90 ? -21.350 -5.461 -6.784 1.00 77.75 90 ARG A C 1
ATOM 707 O O . ARG A 1 90 ? -22.062 -5.218 -5.811 1.00 77.75 90 ARG A O 1
ATOM 714 N N . ASP A 1 91 ? -20.851 -6.667 -7.015 1.00 77.75 91 ASP A N 1
ATOM 715 C CA . ASP A 1 91 ? -20.961 -7.748 -6.046 1.00 77.75 91 ASP A CA 1
ATOM 716 C C . ASP A 1 91 ? -19.831 -7.597 -5.013 1.00 77.75 91 ASP A C 1
ATOM 718 O O . ASP A 1 91 ? -18.638 -7.650 -5.339 1.00 77.75 91 ASP A O 1
ATOM 722 N N . ASN A 1 92 ? -20.197 -7.400 -3.748 1.00 82.38 92 ASN A N 1
ATOM 723 C CA . ASN A 1 92 ? -19.219 -7.307 -2.668 1.00 82.38 92 ASN A CA 1
ATOM 724 C C . ASN A 1 92 ? -18.507 -8.655 -2.482 1.00 82.38 92 ASN A C 1
ATOM 726 O O . ASN A 1 92 ? -19.150 -9.704 -2.394 1.00 82.38 92 ASN A O 1
ATOM 730 N N . ALA A 1 93 ? -17.176 -8.626 -2.398 1.00 86.19 93 ALA A N 1
ATOM 731 C CA . ALA A 1 93 ? -16.411 -9.806 -2.022 1.00 86.19 93 ALA A CA 1
ATOM 732 C C . ALA A 1 93 ? -16.757 -10.217 -0.584 1.00 86.19 93 ALA A C 1
ATOM 734 O O . ALA A 1 93 ? -16.919 -9.373 0.298 1.00 86.19 93 ALA A O 1
ATOM 735 N N . THR A 1 94 ? -16.860 -11.522 -0.340 1.00 89.81 94 THR A N 1
ATOM 736 C CA . THR A 1 94 ? -17.014 -12.037 1.023 1.00 89.81 94 THR A CA 1
ATOM 737 C C . THR A 1 94 ? -15.686 -11.924 1.771 1.00 89.81 94 THR A C 1
ATOM 739 O O . THR A 1 94 ? -14.619 -11.975 1.152 1.00 89.81 94 THR A O 1
ATOM 742 N N . ARG A 1 95 ? -15.720 -11.853 3.109 1.00 93.00 95 ARG A N 1
ATOM 743 C CA . ARG A 1 95 ? -14.494 -11.926 3.923 1.00 93.00 95 ARG A CA 1
ATOM 744 C C . ARG A 1 95 ? -13.602 -13.110 3.553 1.00 93.00 95 ARG A C 1
ATOM 746 O O . ARG A 1 95 ? -12.413 -12.907 3.368 1.00 93.00 95 ARG A O 1
ATOM 753 N N . ALA A 1 96 ? -14.165 -14.303 3.358 1.00 93.19 96 ALA A N 1
ATOM 754 C CA . ALA A 1 96 ? -13.383 -15.489 2.992 1.00 93.19 96 ALA A CA 1
ATOM 755 C C . ALA A 1 96 ? -12.602 -15.306 1.675 1.00 93.19 96 ALA A C 1
ATOM 757 O O . ALA A 1 96 ? -11.472 -15.781 1.543 1.00 93.19 96 ALA A O 1
ATOM 758 N N . VAL A 1 97 ? -13.178 -14.589 0.703 1.00 90.50 97 VAL A N 1
ATOM 759 C CA . VAL A 1 97 ? -12.456 -14.220 -0.520 1.00 90.50 97 VAL A CA 1
ATOM 760 C C . VAL A 1 97 ? -11.329 -13.240 -0.210 1.00 90.50 97 VAL A C 1
ATOM 762 O O . VAL A 1 97 ? -10.218 -13.435 -0.693 1.00 90.50 97 VAL A O 1
ATOM 765 N N . LEU A 1 98 ? -11.606 -12.190 0.567 1.00 90.31 98 LEU A N 1
ATOM 766 C CA . LEU A 1 98 ? -10.614 -11.168 0.913 1.00 90.31 98 LEU A CA 1
ATOM 767 C C . LEU A 1 98 ? -9.440 -11.763 1.705 1.00 90.31 98 LEU A C 1
ATOM 769 O O . LEU A 1 98 ? -8.292 -11.444 1.414 1.00 90.31 98 LEU A O 1
ATOM 773 N N . GLU A 1 99 ? -9.712 -12.689 2.624 1.00 93.50 99 GLU A N 1
ATOM 774 C CA . GLU A 1 99 ? -8.697 -13.449 3.361 1.00 93.50 99 GLU A CA 1
ATOM 775 C C . GLU A 1 99 ? -7.838 -14.307 2.429 1.00 93.50 99 GLU A C 1
ATOM 777 O O . GLU A 1 99 ? -6.613 -14.312 2.551 1.00 93.50 99 GLU A O 1
ATOM 782 N N . SER A 1 100 ? -8.473 -15.009 1.483 1.00 91.62 100 SER A N 1
ATOM 783 C CA . SER A 1 100 ? -7.766 -15.836 0.496 1.00 91.62 100 SER A CA 1
ATOM 784 C C . SER A 1 100 ? -6.897 -14.978 -0.424 1.00 91.62 100 SER A C 1
ATOM 786 O O . SER A 1 100 ? -5.771 -15.345 -0.747 1.00 91.62 100 SER A O 1
ATOM 788 N N . LEU A 1 101 ? -7.397 -13.803 -0.812 1.00 89.62 101 LEU A N 1
ATOM 789 C CA . LEU A 1 101 ? -6.649 -12.844 -1.612 1.00 89.62 101 LEU A CA 1
ATOM 790 C C . LEU A 1 101 ? -5.432 -12.314 -0.848 1.00 89.62 101 LEU A C 1
ATOM 792 O O . LEU A 1 101 ? -4.326 -12.366 -1.379 1.00 89.62 101 LEU A O 1
ATOM 796 N N . GLY A 1 102 ? -5.613 -11.880 0.404 1.00 89.00 102 GLY A N 1
ATOM 797 C CA . GLY A 1 102 ? -4.519 -11.422 1.262 1.00 89.00 102 GLY A CA 1
ATOM 798 C C . GLY A 1 102 ? -3.440 -12.490 1.454 1.00 89.00 102 GLY A C 1
ATOM 799 O O . GLY A 1 102 ? -2.253 -12.197 1.310 1.00 89.00 102 GLY A O 1
ATOM 800 N N . ALA A 1 103 ? -3.845 -13.743 1.691 1.00 90.12 103 ALA A N 1
ATOM 801 C CA . ALA A 1 103 ? -2.935 -14.883 1.819 1.00 90.12 103 ALA A CA 1
ATOM 802 C C . ALA A 1 103 ? -2.122 -15.160 0.545 1.00 90.12 103 ALA A C 1
ATOM 804 O O . ALA A 1 103 ? -0.954 -15.542 0.626 1.00 90.12 103 ALA A O 1
ATOM 805 N N . ALA A 1 104 ? -2.711 -14.935 -0.629 1.00 89.25 104 ALA A N 1
ATOM 806 C CA . ALA A 1 104 ? -2.064 -15.208 -1.902 1.00 89.25 104 ALA A CA 1
ATOM 807 C C . ALA A 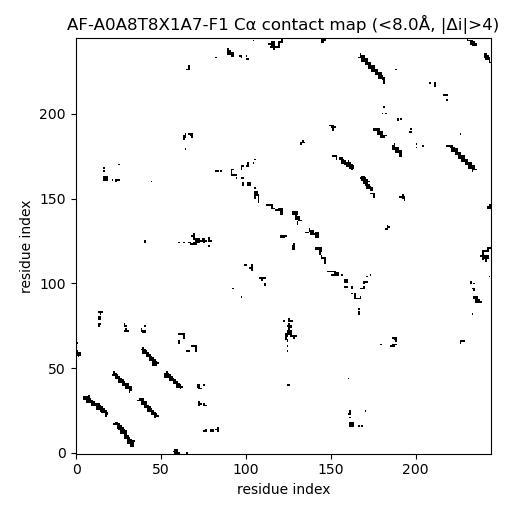1 104 ? -1.134 -14.086 -2.392 1.00 89.25 104 ALA A C 1
ATOM 809 O O . ALA A 1 104 ? -0.199 -14.368 -3.152 1.00 89.25 104 ALA A O 1
ATOM 810 N N . THR A 1 105 ? -1.353 -12.835 -1.962 1.00 85.62 105 THR A N 1
ATOM 811 C CA . THR A 1 105 ? -0.635 -11.644 -2.459 1.00 85.62 105 THR A CA 1
ATOM 812 C C . THR A 1 105 ? 0.885 -11.796 -2.400 1.00 85.62 105 THR A C 1
ATOM 814 O O . THR A 1 105 ? 1.559 -11.501 -3.382 1.00 85.62 105 THR A O 1
ATOM 817 N N . PHE A 1 106 ? 1.429 -12.315 -1.295 1.00 85.75 106 PHE A N 1
ATOM 818 C CA . PHE A 1 106 ? 2.878 -12.516 -1.114 1.00 85.75 106 PHE A CA 1
ATOM 819 C C . PHE A 1 106 ? 3.288 -13.990 -0.994 1.00 85.75 106 PHE A C 1
ATOM 821 O O . PHE A 1 106 ? 4.430 -14.294 -0.649 1.00 85.75 106 PHE A O 1
ATOM 828 N N . ASN A 1 107 ? 2.377 -14.914 -1.307 1.00 88.25 107 ASN A N 1
ATOM 829 C CA . ASN A 1 107 ? 2.662 -16.343 -1.343 1.00 88.25 107 ASN A CA 1
ATOM 830 C C . ASN A 1 107 ? 2.706 -16.828 -2.802 1.00 88.25 107 ASN A C 1
ATOM 832 O O . ASN A 1 107 ? 1.650 -17.055 -3.397 1.00 88.25 107 ASN A O 1
ATOM 836 N N . PRO A 1 108 ? 3.895 -17.029 -3.397 1.00 82.12 108 PRO A N 1
ATOM 837 C CA . PRO A 1 108 ? 4.015 -17.465 -4.790 1.00 82.12 108 PRO A CA 1
ATOM 838 C C . PRO A 1 108 ? 3.536 -18.907 -5.014 1.00 82.12 108 PRO A C 1
ATOM 840 O O . PRO A 1 108 ? 3.305 -19.296 -6.155 1.00 82.12 108 PRO A O 1
ATOM 843 N N . ASN A 1 109 ? 3.382 -19.700 -3.946 1.00 87.00 109 ASN A N 1
ATOM 844 C CA . ASN A 1 109 ? 2.866 -21.067 -4.026 1.00 87.00 109 ASN A CA 1
ATOM 845 C C . ASN A 1 109 ? 1.331 -21.120 -3.985 1.00 87.00 109 ASN A C 1
ATOM 847 O O . ASN A 1 109 ? 0.757 -22.196 -4.153 1.00 87.00 109 ASN A O 1
ATOM 851 N N . ASP A 1 110 ? 0.665 -19.989 -3.739 1.00 86.81 110 ASP A N 1
ATOM 852 C CA . ASP A 1 110 ? -0.790 -19.925 -3.772 1.00 86.81 110 ASP A CA 1
ATOM 853 C C . ASP A 1 110 ? -1.308 -20.002 -5.216 1.00 86.81 110 ASP A C 1
ATOM 855 O O . ASP A 1 110 ? -0.757 -19.386 -6.135 1.00 86.81 110 ASP A O 1
ATOM 859 N N . THR A 1 111 ? -2.379 -20.773 -5.403 1.00 85.19 111 THR A N 1
ATOM 860 C CA . THR A 1 111 ? -2.956 -21.113 -6.711 1.00 85.19 111 THR A CA 1
ATOM 861 C C . THR A 1 111 ? -4.259 -20.376 -7.008 1.00 85.19 111 THR A C 1
ATOM 863 O O . THR A 1 111 ? -4.891 -20.654 -8.031 1.00 85.19 111 THR A O 1
ATOM 866 N N . ILE A 1 112 ? -4.676 -19.430 -6.157 1.00 86.44 112 ILE A N 1
ATOM 867 C CA . ILE A 1 112 ? -5.879 -18.642 -6.411 1.00 86.44 112 ILE A CA 1
ATOM 868 C C . ILE A 1 112 ? -5.762 -17.897 -7.746 1.00 86.44 112 ILE A C 1
ATOM 870 O O . ILE A 1 112 ? -4.785 -17.198 -8.040 1.00 86.44 112 ILE A O 1
ATOM 874 N N . SER A 1 113 ? -6.796 -18.054 -8.566 1.00 82.94 113 SER A N 1
ATOM 875 C CA . SER A 1 113 ? -6.940 -17.308 -9.807 1.00 82.94 113 SER A CA 1
ATOM 876 C C . SER A 1 113 ? -7.771 -16.064 -9.543 1.00 82.94 113 SER A C 1
ATOM 878 O O . SER A 1 113 ? -8.936 -16.146 -9.155 1.00 82.94 113 SER A O 1
ATOM 880 N N . VAL A 1 114 ? -7.175 -14.907 -9.794 1.00 82.75 114 VAL A N 1
ATOM 881 C CA . VAL A 1 114 ? -7.810 -13.604 -9.623 1.00 82.75 114 VAL A CA 1
ATOM 882 C C . VAL A 1 114 ? -8.110 -13.041 -11.006 1.00 82.75 114 VAL A C 1
ATOM 884 O O . VAL A 1 114 ? -7.208 -12.858 -11.822 1.00 82.75 114 VAL A O 1
ATOM 887 N N . THR A 1 115 ? -9.386 -12.785 -11.296 1.00 82.31 115 THR A N 1
ATOM 888 C CA . THR A 1 115 ? -9.776 -12.143 -12.560 1.00 82.31 115 THR A CA 1
ATOM 889 C C . THR A 1 115 ? -9.555 -10.643 -12.442 1.00 82.31 115 THR A C 1
ATOM 891 O O . THR A 1 115 ? -10.292 -9.962 -11.732 1.00 82.31 115 THR A O 1
ATOM 894 N N . VAL A 1 116 ? -8.536 -10.128 -13.124 1.00 81.38 116 VAL A N 1
ATOM 895 C CA . VAL A 1 116 ? -8.221 -8.698 -13.116 1.00 81.38 116 VAL A CA 1
ATOM 896 C C . VAL A 1 116 ? -9.172 -7.941 -14.039 1.00 81.38 116 VAL A C 1
ATOM 898 O O . VAL A 1 116 ? -9.522 -8.402 -15.119 1.00 81.38 116 VAL A O 1
ATOM 901 N N . ALA A 1 117 ? -9.599 -6.774 -13.574 1.00 74.69 117 ALA A N 1
ATOM 902 C CA . ALA A 1 117 ? -10.408 -5.821 -14.315 1.00 74.69 117 ALA A CA 1
ATOM 903 C C . ALA A 1 117 ? -9.673 -5.229 -15.531 1.00 74.69 117 ALA A C 1
ATOM 905 O O . ALA A 1 117 ? -8.535 -4.792 -15.378 1.00 74.69 117 ALA A O 1
ATOM 906 N N . ASP A 1 118 ? -10.342 -5.091 -16.681 1.00 78.94 118 ASP A N 1
ATOM 907 C CA . ASP A 1 118 ? -9.761 -4.428 -17.867 1.00 78.94 118 ASP A CA 1
ATOM 908 C C . ASP A 1 118 ? -9.416 -2.951 -17.615 1.00 78.94 118 ASP A C 1
ATOM 910 O O . ASP A 1 118 ? -8.487 -2.406 -18.203 1.00 78.94 118 ASP A O 1
ATOM 914 N N . ASP A 1 119 ? -10.147 -2.302 -16.711 1.00 74.81 119 ASP A N 1
ATOM 915 C CA . ASP A 1 119 ? -9.939 -0.918 -16.287 1.00 74.81 119 ASP A CA 1
ATOM 916 C C . ASP A 1 119 ? -9.278 -0.814 -14.902 1.00 74.81 119 ASP A C 1
ATOM 918 O O . ASP A 1 119 ? -9.398 0.205 -14.214 1.00 74.81 119 ASP A O 1
ATOM 922 N N . CYS A 1 120 ? -8.588 -1.876 -14.473 1.00 78.50 120 CYS A N 1
ATOM 923 C CA . CYS A 1 120 ? -7.787 -1.844 -13.259 1.00 78.50 120 CYS A CA 1
ATOM 924 C C . CYS A 1 120 ? -6.627 -0.866 -13.408 1.00 78.50 120 CYS A C 1
ATOM 926 O O . CYS A 1 120 ? -5.870 -0.964 -14.367 1.00 78.50 120 CYS A O 1
ATOM 928 N N . GLN A 1 121 ? -6.431 0.016 -12.430 1.00 80.12 121 GLN A N 1
ATOM 929 C CA . GLN A 1 121 ? -5.294 0.929 -12.413 1.00 80.12 121 GLN A CA 1
ATOM 930 C C . GLN A 1 121 ? -4.250 0.445 -11.411 1.00 80.12 121 GLN A C 1
ATOM 932 O O . GLN A 1 121 ? -4.530 0.359 -10.214 1.00 80.12 121 GLN A O 1
ATOM 937 N N . PHE A 1 122 ? -3.032 0.185 -11.885 1.00 80.50 122 PHE A N 1
ATOM 938 C CA . PHE A 1 122 ? -1.915 -0.087 -10.993 1.00 80.50 122 PHE A CA 1
ATOM 939 C C . PHE A 1 122 ? -1.436 1.230 -10.365 1.00 80.50 122 PHE A C 1
ATOM 941 O O . PHE A 1 122 ? -1.008 2.154 -11.061 1.00 80.50 122 PHE A O 1
ATOM 948 N N . THR A 1 123 ? -1.543 1.337 -9.040 1.00 80.00 123 THR A N 1
ATOM 949 C CA . THR A 1 123 ? -1.100 2.505 -8.271 1.00 80.00 123 THR A CA 1
ATOM 950 C C . THR A 1 123 ? -0.034 2.135 -7.261 1.00 80.00 123 THR A C 1
ATOM 952 O O . THR A 1 123 ? -0.115 1.089 -6.622 1.00 80.00 123 THR A O 1
ATOM 955 N N . GLU A 1 124 ? 0.899 3.049 -7.045 1.00 77.62 124 GLU A N 1
ATOM 956 C CA . GLU A 1 124 ? 1.923 2.945 -6.017 1.00 77.62 124 GLU A CA 1
ATOM 957 C C . GLU A 1 124 ? 2.164 4.330 -5.403 1.00 77.62 124 GLU A C 1
ATOM 959 O O . GLU A 1 124 ? 2.233 5.333 -6.112 1.00 77.62 124 GLU A O 1
ATOM 964 N N . GLU A 1 125 ? 2.205 4.390 -4.067 1.00 78.25 125 GLU A N 1
ATOM 965 C CA . GLU A 1 125 ? 2.466 5.609 -3.283 1.00 78.25 125 GLU A CA 1
ATOM 966 C C . GLU A 1 125 ? 1.696 6.867 -3.755 1.00 78.25 125 GLU A C 1
ATOM 968 O O . GLU A 1 125 ? 2.250 7.966 -3.873 1.00 78.25 125 GLU A O 1
ATOM 973 N N . GLY A 1 126 ? 0.401 6.706 -4.047 1.00 78.06 126 GLY A N 1
ATOM 974 C CA . GLY A 1 126 ? -0.479 7.797 -4.481 1.00 78.06 126 GLY A CA 1
ATOM 975 C C . GLY A 1 126 ? -0.377 8.199 -5.950 1.00 78.06 126 GLY A C 1
ATOM 976 O O . GLY A 1 126 ? -1.035 9.154 -6.363 1.00 78.06 126 GLY A O 1
ATOM 977 N N . TRP A 1 127 ? 0.388 7.475 -6.768 1.00 82.50 127 TRP A N 1
ATOM 978 C CA . TRP A 1 127 ? 0.516 7.738 -8.200 1.00 82.50 127 TRP A CA 1
ATOM 979 C C . TRP A 1 127 ? 0.138 6.524 -9.057 1.00 82.50 127 TRP A C 1
ATOM 981 O O . TRP A 1 127 ? 0.329 5.378 -8.655 1.00 82.50 127 TRP A O 1
ATOM 991 N N . SER A 1 128 ? -0.379 6.766 -10.262 1.00 81.69 128 SER A N 1
ATOM 992 C CA . SER A 1 128 ? -0.649 5.725 -11.259 1.00 81.69 128 SER A CA 1
ATOM 993 C C . SER A 1 128 ? 0.651 5.284 -11.922 1.00 81.69 128 SER A C 1
ATOM 995 O O . SER A 1 128 ? 1.337 6.098 -12.539 1.00 81.69 128 SER A O 1
ATOM 997 N N . VAL A 1 129 ? 1.006 4.006 -11.831 1.00 76.25 129 VAL A N 1
ATOM 998 C CA . VAL A 1 129 ? 2.243 3.500 -12.429 1.00 76.25 129 VAL A CA 1
ATOM 999 C C . VAL A 1 129 ? 2.156 3.637 -13.943 1.00 76.25 129 VAL A C 1
ATOM 1001 O O . VAL A 1 129 ? 1.432 2.912 -14.606 1.00 76.25 129 VAL A O 1
ATOM 1004 N N . ILE A 1 130 ? 2.891 4.592 -14.492 1.00 74.81 130 ILE A N 1
ATOM 1005 C CA . ILE A 1 130 ? 3.171 4.727 -15.925 1.00 74.81 130 ILE A CA 1
ATOM 1006 C C . ILE A 1 130 ? 4.541 4.081 -16.144 1.00 74.81 130 ILE A C 1
ATOM 1008 O O . ILE A 1 130 ? 5.308 4.028 -15.188 1.00 74.81 130 ILE A O 1
ATOM 1012 N N . VAL A 1 131 ? 4.875 3.607 -17.348 1.00 65.31 131 VAL A N 1
ATOM 1013 C CA . VAL A 1 131 ? 6.251 3.204 -17.706 1.00 65.31 131 VAL A CA 1
ATOM 1014 C C . VAL A 1 131 ? 7.007 4.441 -18.203 1.00 65.31 131 VAL A C 1
ATOM 1016 O O . VAL A 1 131 ? 6.983 4.740 -19.394 1.00 65.31 131 VAL A O 1
ATOM 1019 N N . PRO A 1 132 ? 7.694 5.208 -17.343 1.00 53.06 132 PRO A N 1
ATOM 1020 C CA . PRO A 1 132 ? 8.337 6.452 -17.697 1.00 53.06 132 PRO A CA 1
ATOM 1021 C C . PRO A 1 132 ? 9.818 6.110 -17.848 1.00 53.06 132 PRO A C 1
ATOM 1023 O O . PRO A 1 132 ? 10.618 6.260 -16.927 1.00 53.06 132 PRO A O 1
ATOM 1026 N N . GLY A 1 133 ? 10.170 5.506 -18.973 1.00 47.53 133 GLY A N 1
ATOM 1027 C CA . GLY A 1 133 ? 11.571 5.327 -19.325 1.00 47.53 133 GLY A CA 1
ATOM 1028 C C . GLY A 1 133 ? 12.033 6.480 -20.215 1.00 47.53 133 GLY A C 1
ATOM 1029 O O . GLY A 1 133 ? 11.255 6.914 -21.062 1.00 47.53 133 GLY A O 1
ATOM 1030 N N . PRO A 1 134 ? 13.300 6.920 -20.132 1.00 41.66 134 PRO A N 1
ATOM 1031 C CA . PRO A 1 134 ? 13.942 7.606 -21.256 1.00 41.66 134 PRO A CA 1
ATOM 1032 C C . PRO A 1 134 ? 14.044 6.704 -22.501 1.00 41.66 134 PRO A C 1
ATOM 1034 O O . PRO A 1 134 ? 14.187 7.220 -23.602 1.00 41.66 134 PRO A O 1
ATOM 1037 N N . ASP A 1 135 ? 13.898 5.385 -22.310 1.00 49.03 135 ASP A N 1
ATOM 1038 C CA . ASP A 1 135 ? 13.700 4.352 -23.339 1.00 49.03 135 ASP A CA 1
ATOM 1039 C C . ASP A 1 135 ? 12.285 3.729 -23.283 1.00 49.03 135 ASP A C 1
ATOM 1041 O O . ASP A 1 135 ? 12.050 2.642 -23.809 1.00 49.03 135 ASP A O 1
ATOM 1045 N N . GLY A 1 136 ? 11.345 4.371 -22.579 1.00 57.19 136 GLY A N 1
ATOM 1046 C CA . GLY A 1 136 ? 9.934 3.998 -22.651 1.00 57.19 136 GLY A CA 1
ATOM 1047 C C . GLY A 1 136 ? 9.368 4.348 -24.028 1.00 57.19 136 GLY A C 1
ATOM 1048 O O . GLY A 1 136 ? 10.015 5.000 -24.843 1.00 57.19 136 GLY A O 1
ATOM 1049 N N . ASP A 1 137 ? 8.124 3.978 -24.285 1.00 58.25 137 ASP A N 1
ATOM 1050 C CA . ASP A 1 137 ? 7.413 4.377 -25.507 1.00 58.25 137 ASP A CA 1
ATOM 1051 C C . ASP A 1 137 ? 6.937 5.848 -25.482 1.00 58.25 137 ASP A C 1
ATOM 1053 O O . ASP A 1 137 ? 6.305 6.315 -26.429 1.00 58.25 137 ASP A O 1
ATOM 1057 N N . GLY A 1 138 ? 7.226 6.586 -24.403 1.00 63.62 138 GLY A N 1
ATOM 1058 C CA . GLY A 1 138 ? 6.707 7.934 -24.169 1.00 63.62 138 GLY A CA 1
ATOM 1059 C C . GLY A 1 138 ? 5.235 7.954 -23.747 1.00 63.62 138 GLY A C 1
ATOM 1060 O O . GLY A 1 138 ? 4.626 9.024 -23.720 1.00 63.62 138 GLY A O 1
ATOM 1061 N N . SER A 1 139 ? 4.655 6.795 -23.423 1.00 68.25 139 SER A N 1
ATOM 1062 C CA . SER A 1 139 ? 3.267 6.689 -22.997 1.00 68.25 139 SER A CA 1
ATOM 1063 C C . SER A 1 139 ? 3.038 7.413 -21.677 1.00 68.25 139 SER A C 1
ATOM 1065 O O . SER A 1 139 ? 3.801 7.303 -20.719 1.00 68.25 139 SER A O 1
ATOM 1067 N N . THR A 1 140 ? 1.930 8.140 -21.626 1.00 72.12 140 THR A N 1
ATOM 1068 C CA . THR A 1 140 ? 1.355 8.712 -20.405 1.00 72.12 140 THR A CA 1
ATOM 1069 C C . THR A 1 140 ? 0.212 7.854 -19.867 1.00 72.12 140 THR A C 1
ATOM 1071 O O . THR A 1 140 ? -0.439 8.231 -18.894 1.00 72.12 140 THR A O 1
ATOM 1074 N N . THR A 1 141 ? -0.042 6.704 -20.500 1.00 79.62 141 THR A N 1
ATOM 1075 C CA . THR A 1 141 ? -1.116 5.789 -20.123 1.00 79.62 141 THR A CA 1
ATOM 1076 C C . THR A 1 141 ? -0.683 4.990 -18.895 1.00 79.62 141 THR A C 1
ATOM 1078 O O . THR A 1 141 ? 0.369 4.344 -18.938 1.00 79.62 141 THR A O 1
ATOM 1081 N N . PRO A 1 142 ? -1.464 5.008 -17.803 1.00 78.69 142 PRO A N 1
ATOM 1082 C CA . PRO A 1 142 ? -1.218 4.140 -16.662 1.00 78.69 142 PRO A CA 1
ATOM 1083 C C . PRO A 1 142 ? -1.224 2.661 -17.049 1.00 78.69 142 PRO A C 1
ATOM 1085 O O . PRO A 1 142 ? -2.000 2.227 -17.901 1.00 78.69 142 PRO A O 1
ATOM 1088 N N . LEU A 1 143 ? -0.381 1.880 -16.385 1.00 80.06 143 LEU A N 1
ATOM 1089 C CA . LEU A 1 143 ? -0.383 0.434 -16.481 1.00 80.06 143 LEU A CA 1
ATOM 1090 C C . LEU A 1 143 ? -1.656 -0.142 -15.864 1.00 80.06 143 LEU A C 1
ATOM 1092 O O . LEU A 1 143 ? -2.091 0.255 -14.777 1.00 80.06 143 LEU A O 1
ATOM 1096 N N . GLY A 1 144 ? -2.199 -1.138 -16.558 1.00 81.25 144 GLY A N 1
ATOM 1097 C CA . GLY A 1 144 ? -3.198 -2.026 -15.991 1.00 81.25 144 GLY A CA 1
ATOM 1098 C C . GLY A 1 144 ? -2.610 -2.879 -14.867 1.00 81.25 144 GLY A C 1
ATOM 1099 O O . GLY A 1 144 ? -1.402 -3.126 -14.819 1.00 81.25 144 GLY A O 1
ATOM 1100 N N . CYS A 1 145 ? -3.464 -3.361 -13.971 1.00 81.38 145 CYS A N 1
ATOM 1101 C CA . CYS A 1 145 ? -3.045 -4.354 -12.983 1.00 81.38 145 CYS A CA 1
ATOM 1102 C C . CYS A 1 145 ? -2.785 -5.714 -13.645 1.00 81.38 145 CYS A C 1
ATOM 1104 O O . CYS A 1 145 ? -3.271 -6.007 -14.739 1.00 81.38 145 CYS A O 1
ATOM 1106 N N . SER A 1 146 ? -2.063 -6.592 -12.951 1.00 81.25 146 SER A N 1
ATOM 1107 C CA . SER A 1 146 ? -1.891 -7.978 -13.387 1.00 81.25 146 SER A CA 1
ATOM 1108 C C . SER A 1 146 ? -1.724 -8.905 -12.192 1.00 81.25 146 SER A C 1
ATOM 1110 O O . SER A 1 146 ? -0.946 -8.597 -11.300 1.00 81.25 146 SER A O 1
ATOM 1112 N N . TRP A 1 147 ? -2.385 -10.063 -12.204 1.00 84.12 147 TRP A N 1
ATOM 1113 C CA . TRP A 1 147 ? -2.186 -11.101 -11.192 1.00 84.12 147 TRP A CA 1
ATOM 1114 C C . TRP A 1 147 ? -1.174 -12.129 -11.699 1.00 84.12 147 TRP A C 1
ATOM 1116 O O . TRP A 1 147 ? -1.529 -13.128 -12.329 1.00 84.12 147 TRP A O 1
ATOM 1126 N N . ARG A 1 148 ? 0.117 -11.840 -11.515 1.00 74.81 148 ARG A N 1
ATOM 1127 C CA . ARG A 1 148 ? 1.198 -12.672 -12.067 1.00 74.81 148 ARG A CA 1
ATOM 1128 C C . ARG A 1 148 ? 1.502 -13.868 -11.169 1.00 74.81 148 ARG A C 1
ATOM 1130 O O . ARG A 1 148 ? 1.517 -13.764 -9.944 1.00 74.81 148 ARG A O 1
ATOM 1137 N N . GLN A 1 149 ? 1.834 -14.999 -11.796 1.00 73.69 149 GLN A N 1
ATOM 1138 C CA . GLN A 1 149 ? 2.380 -16.166 -11.090 1.00 73.69 149 GLN A CA 1
ATOM 1139 C C . GLN A 1 149 ? 3.748 -15.855 -10.466 1.00 73.69 149 GLN A C 1
ATOM 1141 O O . GLN A 1 149 ? 4.027 -16.269 -9.346 1.00 73.69 149 GLN A O 1
ATOM 1146 N N . HIS A 1 150 ? 4.580 -15.077 -11.162 1.00 72.69 150 HIS A N 1
ATOM 1147 C CA . HIS A 1 150 ? 5.852 -14.586 -10.639 1.00 72.69 150 HIS A CA 1
ATOM 1148 C C . HIS A 1 150 ? 5.654 -13.217 -9.988 1.00 72.69 150 HIS A C 1
ATOM 1150 O O . HIS A 1 150 ? 5.557 -12.203 -10.680 1.00 72.69 150 HIS A O 1
ATOM 1156 N N . ARG A 1 151 ? 5.586 -13.211 -8.657 1.00 77.88 151 ARG A N 1
ATOM 1157 C CA . ARG A 1 151 ? 5.445 -12.025 -7.806 1.00 77.88 151 ARG A CA 1
ATOM 1158 C C . ARG A 1 151 ? 6.396 -12.120 -6.616 1.00 77.88 151 ARG A C 1
ATOM 1160 O O . ARG A 1 151 ? 6.908 -13.200 -6.320 1.00 77.88 151 ARG A O 1
ATOM 1167 N N . SER A 1 152 ? 6.657 -10.986 -5.973 1.00 78.00 152 SER A N 1
ATOM 1168 C CA . SER A 1 152 ? 7.484 -10.929 -4.764 1.00 78.00 152 SER A CA 1
ATOM 1169 C C . SER A 1 152 ? 6.926 -11.840 -3.679 1.00 78.00 152 SER A C 1
ATOM 1171 O O . SER A 1 152 ? 5.709 -11.889 -3.490 1.00 78.00 152 SER A O 1
ATOM 1173 N N . ALA A 1 153 ? 7.810 -12.517 -2.952 1.00 83.81 153 ALA A N 1
ATOM 1174 C CA . ALA A 1 153 ? 7.420 -13.404 -1.872 1.00 83.81 153 ALA A CA 1
ATOM 1175 C C . ALA A 1 153 ? 7.834 -12.847 -0.509 1.00 83.81 153 ALA A C 1
ATOM 1177 O O . ALA A 1 153 ? 8.906 -12.261 -0.356 1.00 83.81 153 ALA A O 1
ATOM 1178 N N . ASP A 1 154 ? 6.990 -13.082 0.487 1.00 85.50 154 ASP A N 1
ATOM 1179 C CA . ASP A 1 154 ? 7.336 -12.908 1.893 1.00 85.50 154 ASP A CA 1
ATOM 1180 C C . ASP A 1 154 ? 6.629 -13.988 2.711 1.00 85.50 154 ASP A C 1
ATOM 1182 O O . ASP A 1 154 ? 5.407 -13.983 2.853 1.00 85.50 154 ASP A O 1
ATOM 1186 N N . ALA A 1 155 ? 7.412 -14.939 3.224 1.00 86.81 155 ALA A N 1
ATOM 1187 C CA . ALA A 1 155 ? 6.898 -16.032 4.045 1.00 86.81 155 ALA A CA 1
ATOM 1188 C C . ALA A 1 155 ? 6.373 -15.540 5.404 1.00 86.81 155 ALA A C 1
ATOM 1190 O O . ALA A 1 155 ? 5.536 -16.209 6.007 1.00 86.81 155 ALA A O 1
ATOM 1191 N N . ASP A 1 156 ? 6.833 -14.369 5.850 1.00 88.88 156 ASP A N 1
ATOM 1192 C CA . ASP A 1 156 ? 6.450 -13.732 7.106 1.00 88.88 156 ASP A CA 1
ATOM 1193 C C . ASP A 1 156 ? 5.487 -12.552 6.870 1.00 88.88 156 ASP A C 1
ATOM 1195 O O . ASP A 1 156 ? 5.313 -11.689 7.741 1.00 88.88 156 ASP A O 1
ATOM 1199 N N . ALA A 1 157 ? 4.841 -12.506 5.695 1.00 87.56 157 ALA A N 1
ATOM 1200 C CA . ALA A 1 157 ? 3.855 -11.485 5.378 1.00 87.56 157 ALA A CA 1
ATOM 1201 C C . ALA A 1 157 ? 2.739 -11.480 6.431 1.00 87.56 157 ALA A C 1
ATOM 1203 O O . ALA A 1 157 ? 2.139 -12.498 6.781 1.00 87.56 157 ALA A O 1
ATOM 1204 N N . ARG A 1 158 ? 2.420 -10.287 6.920 1.00 90.56 158 ARG A N 1
ATOM 1205 C CA . ARG A 1 158 ? 1.342 -10.056 7.876 1.00 90.56 158 ARG A CA 1
ATOM 1206 C C . ARG A 1 158 ? 0.053 -9.912 7.099 1.00 90.56 158 ARG A C 1
ATOM 1208 O O . ARG A 1 158 ? -0.252 -8.848 6.555 1.00 90.56 158 ARG A O 1
ATOM 1215 N N . LEU A 1 159 ? -0.643 -11.031 7.017 1.00 90.88 159 LEU A N 1
ATOM 1216 C CA . LEU A 1 159 ? -1.889 -11.177 6.287 1.00 90.88 159 LEU A CA 1
ATOM 1217 C C . LEU A 1 159 ? -3.018 -10.433 6.998 1.00 90.88 159 LEU A C 1
ATOM 1219 O O . LEU A 1 159 ? -3.051 -10.392 8.228 1.00 90.88 159 LEU A O 1
ATOM 1223 N N . ASN A 1 160 ? -3.957 -9.903 6.212 1.00 88.00 160 ASN A N 1
ATOM 1224 C CA . ASN A 1 160 ? -5.256 -9.430 6.696 1.00 88.00 160 ASN A CA 1
ATOM 1225 C C . ASN A 1 160 ? -5.148 -8.426 7.858 1.00 88.00 160 ASN A C 1
ATOM 1227 O O . ASN A 1 160 ? -5.870 -8.524 8.846 1.00 88.00 160 ASN A O 1
ATOM 1231 N N . LEU A 1 161 ? -4.230 -7.458 7.752 1.00 91.81 161 LEU A N 1
ATOM 1232 C CA . LEU A 1 161 ? -4.078 -6.394 8.752 1.00 91.81 161 LEU A CA 1
ATOM 1233 C C . LEU A 1 161 ? -5.364 -5.574 8.904 1.00 91.81 161 LEU A C 1
ATOM 1235 O O . LEU A 1 161 ? -5.646 -5.081 9.998 1.00 91.81 161 LEU A O 1
ATOM 1239 N N . VAL A 1 162 ? -6.100 -5.425 7.799 1.00 95.12 162 VAL A N 1
ATOM 1240 C CA . VAL A 1 162 ? -7.444 -4.847 7.718 1.00 95.12 162 VAL A CA 1
ATOM 1241 C C . VAL A 1 162 ? -8.208 -5.573 6.616 1.00 95.12 162 VAL A C 1
ATOM 1243 O O . VAL A 1 162 ? -7.693 -5.688 5.500 1.00 95.12 162 VAL A O 1
ATOM 1246 N N . ILE A 1 163 ? -9.433 -6.004 6.904 1.00 94.81 163 ILE A N 1
ATOM 1247 C CA . ILE A 1 163 ? -10.429 -6.426 5.912 1.00 94.81 163 ILE A CA 1
ATOM 1248 C C . ILE A 1 163 ? -11.657 -5.521 6.016 1.00 94.81 163 ILE A C 1
ATOM 1250 O O . ILE A 1 163 ? -12.457 -5.630 6.946 1.00 94.81 163 ILE A O 1
ATOM 1254 N N . ASP A 1 164 ? -11.828 -4.663 5.018 1.00 93.88 164 ASP A N 1
ATOM 1255 C CA . ASP A 1 164 ? -12.990 -3.794 4.875 1.00 93.88 164 ASP A CA 1
ATOM 1256 C C . ASP A 1 164 ? -13.933 -4.379 3.815 1.00 93.88 164 ASP A C 1
ATOM 1258 O O . ASP A 1 164 ? -13.729 -4.222 2.611 1.00 93.88 164 ASP A O 1
ATOM 1262 N N . GLU A 1 165 ? -14.973 -5.087 4.254 1.00 91.06 165 GLU A N 1
ATOM 1263 C CA . GLU A 1 165 ? -15.968 -5.698 3.359 1.00 91.06 165 GLU A CA 1
ATOM 1264 C C . GLU A 1 165 ? -16.849 -4.659 2.658 1.00 91.06 165 GLU A C 1
ATOM 1266 O O . GLU A 1 165 ? -17.343 -4.915 1.557 1.00 91.06 165 GLU A O 1
ATOM 1271 N N . GLN A 1 166 ? -17.037 -3.483 3.272 1.00 89.38 166 GLN A N 1
ATOM 1272 C CA . GLN A 1 166 ? -17.851 -2.419 2.693 1.00 89.38 166 GLN A CA 1
ATOM 1273 C C . GLN A 1 166 ? -17.207 -1.890 1.421 1.00 89.38 166 GLN A C 1
ATOM 1275 O O . GLN A 1 166 ? -17.936 -1.632 0.466 1.00 89.38 166 GLN A O 1
ATOM 1280 N N . TYR A 1 167 ? -15.878 -1.742 1.402 1.00 87.81 167 TYR A N 1
ATOM 1281 C CA . TYR A 1 167 ? -15.102 -1.295 0.243 1.00 87.81 167 TYR A CA 1
ATOM 1282 C C . TYR A 1 167 ? -14.424 -2.444 -0.516 1.00 87.81 167 TYR A C 1
ATOM 1284 O O . TYR A 1 167 ? -13.996 -2.250 -1.654 1.00 87.81 167 TYR A O 1
ATOM 1292 N N . GLY A 1 168 ? -14.480 -3.669 0.006 1.00 90.06 168 GLY A N 1
ATOM 1293 C CA . GLY A 1 168 ? -13.845 -4.843 -0.590 1.00 90.06 168 GLY A CA 1
ATOM 1294 C C . GLY A 1 168 ? -12.324 -4.731 -0.546 1.00 90.06 168 GLY A C 1
ATOM 1295 O O . GLY A 1 168 ? -11.668 -5.066 -1.522 1.00 90.06 168 GLY A O 1
ATOM 1296 N N . ILE A 1 169 ? -11.764 -4.183 0.530 1.00 90.81 169 ILE A N 1
ATOM 1297 C CA . ILE A 1 169 ? -10.330 -3.919 0.679 1.00 90.81 169 ILE A CA 1
ATOM 1298 C C . ILE A 1 169 ? -9.733 -4.953 1.631 1.00 90.81 169 ILE A C 1
ATOM 1300 O O . ILE A 1 169 ? -10.291 -5.222 2.691 1.00 90.81 169 ILE A O 1
ATOM 1304 N N . VAL A 1 170 ? -8.569 -5.490 1.277 1.00 92.44 170 VAL A N 1
ATOM 1305 C CA . VAL A 1 170 ? -7.689 -6.234 2.176 1.00 92.44 170 VAL A CA 1
ATOM 1306 C C . VAL A 1 170 ? -6.308 -5.586 2.192 1.00 92.44 170 VAL A C 1
ATOM 1308 O O . VAL A 1 170 ? -5.728 -5.270 1.153 1.00 92.44 170 VAL A O 1
ATOM 1311 N N . VAL A 1 171 ? -5.771 -5.373 3.389 1.00 91.38 171 VAL A N 1
ATOM 1312 C CA . VAL A 1 171 ? -4.435 -4.806 3.589 1.00 91.38 171 VAL A CA 1
ATOM 1313 C C . VAL A 1 171 ? -3.501 -5.899 4.082 1.00 91.38 171 VAL A C 1
ATOM 1315 O O . VAL A 1 171 ? -3.738 -6.503 5.126 1.00 91.38 171 VAL A O 1
ATOM 1318 N N . THR A 1 172 ? -2.413 -6.123 3.349 1.00 89.88 172 THR A N 1
ATOM 1319 C CA . THR A 1 172 ? -1.362 -7.080 3.717 1.00 89.88 172 THR A CA 1
ATOM 1320 C C . THR A 1 172 ? -0.027 -6.355 3.816 1.00 89.88 172 THR A C 1
ATOM 1322 O O . THR A 1 172 ? 0.342 -5.585 2.929 1.00 89.88 172 THR A O 1
ATOM 1325 N N . GLY A 1 173 ? 0.706 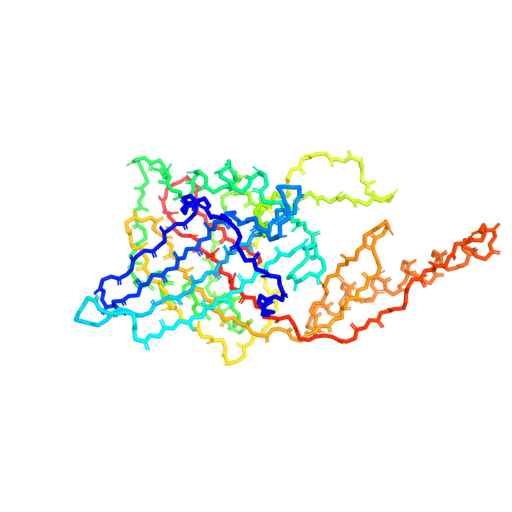-6.576 4.904 1.00 86.31 173 GLY A N 1
ATOM 1326 C CA . GLY A 1 173 ? 2.015 -5.963 5.120 1.00 86.31 173 GLY A CA 1
ATOM 1327 C C . GLY A 1 173 ? 3.140 -6.971 4.938 1.00 86.31 173 GLY A C 1
ATOM 1328 O O . GLY A 1 173 ? 3.195 -7.936 5.690 1.00 86.31 173 GLY A O 1
ATOM 1329 N N . ALA A 1 174 ? 4.065 -6.709 4.023 1.00 84.31 174 ALA A N 1
ATOM 1330 C CA . ALA A 1 174 ? 5.228 -7.550 3.752 1.00 84.31 174 ALA A CA 1
ATOM 1331 C C . ALA A 1 174 ? 6.549 -6.772 3.864 1.00 84.31 174 ALA A C 1
ATOM 1333 O O . ALA A 1 174 ? 6.586 -5.535 3.850 1.00 84.31 174 ALA A O 1
ATOM 1334 N N . ILE A 1 175 ? 7.652 -7.504 3.970 1.00 82.00 175 ILE A N 1
ATOM 1335 C CA . ILE A 1 175 ? 9.021 -7.002 3.910 1.00 82.00 175 ILE A CA 1
ATOM 1336 C C . ILE A 1 175 ? 9.737 -7.723 2.776 1.00 82.00 175 ILE A C 1
ATOM 1338 O O . ILE A 1 175 ? 10.138 -8.876 2.897 1.00 82.00 175 ILE A O 1
ATOM 1342 N N . ILE A 1 176 ? 9.946 -7.009 1.674 1.00 79.81 176 ILE A N 1
ATOM 1343 C CA . ILE A 1 176 ? 10.534 -7.575 0.466 1.00 79.81 176 ILE A CA 1
ATOM 1344 C C . ILE A 1 176 ? 12.013 -7.181 0.383 1.00 79.81 176 ILE A C 1
ATOM 1346 O O . ILE A 1 176 ? 12.343 -5.986 0.355 1.00 79.81 176 ILE A O 1
ATOM 1350 N N . PRO A 1 177 ? 12.941 -8.151 0.332 1.00 78.25 177 PRO A N 1
ATOM 1351 C CA . PRO A 1 177 ? 14.338 -7.865 0.062 1.00 78.25 177 PRO A CA 1
ATOM 1352 C C . PRO A 1 177 ? 14.541 -7.580 -1.429 1.00 78.25 177 PRO A C 1
ATOM 1354 O O . PRO A 1 177 ? 14.004 -8.270 -2.295 1.00 78.25 177 PRO A O 1
ATOM 1357 N N . GLY A 1 178 ? 15.356 -6.576 -1.746 1.00 78.25 178 GLY A N 1
ATOM 1358 C CA . GLY A 1 178 ? 15.616 -6.209 -3.133 1.00 78.25 178 GLY A CA 1
ATOM 1359 C C . GLY A 1 178 ? 16.807 -5.279 -3.315 1.00 78.25 178 GLY A C 1
ATOM 1360 O O . GLY A 1 178 ? 17.624 -5.058 -2.412 1.00 78.25 178 GLY A O 1
ATOM 1361 N N . LYS A 1 179 ? 16.897 -4.722 -4.519 1.00 75.31 179 LYS A N 1
ATOM 1362 C CA . LYS A 1 179 ? 17.913 -3.748 -4.913 1.00 75.31 179 LYS A CA 1
ATOM 1363 C C . LYS A 1 179 ? 17.241 -2.477 -5.398 1.00 75.31 179 LYS A C 1
ATOM 1365 O O . LYS A 1 179 ? 16.302 -2.533 -6.180 1.00 75.31 179 LYS A O 1
ATOM 1370 N N . ILE A 1 180 ? 17.757 -1.330 -4.977 1.00 72.88 180 ILE A N 1
ATOM 1371 C CA . ILE A 1 180 ? 17.469 -0.067 -5.652 1.00 72.88 180 ILE A CA 1
ATOM 1372 C C . ILE A 1 180 ? 18.446 0.060 -6.810 1.00 72.88 180 ILE A C 1
ATOM 1374 O O . ILE A 1 180 ? 19.658 0.073 -6.585 1.00 72.88 180 ILE A O 1
ATOM 1378 N N . CYS A 1 181 ? 17.918 0.174 -8.022 1.00 70.56 181 CYS A N 1
ATOM 1379 C CA . CYS A 1 181 ? 18.672 0.337 -9.254 1.00 70.56 181 CYS A CA 1
ATOM 1380 C C . CYS A 1 181 ? 18.341 1.692 -9.907 1.00 70.56 181 CYS A C 1
ATOM 1382 O O . CYS A 1 181 ? 17.202 2.151 -9.812 1.00 70.56 181 CYS A O 1
ATOM 1384 N N . PRO A 1 182 ? 19.295 2.345 -10.592 1.00 71.88 182 PRO A N 1
ATOM 1385 C CA . PRO A 1 182 ? 18.988 3.506 -11.428 1.00 71.88 182 PRO A CA 1
ATOM 1386 C C . PRO A 1 182 ? 18.074 3.090 -12.581 1.00 71.88 182 PRO A C 1
ATOM 1388 O O . PRO A 1 182 ? 18.343 2.061 -13.192 1.00 71.88 182 PRO A O 1
ATOM 1391 N N . TYR A 1 183 ? 17.063 3.893 -12.905 1.00 66.19 183 TYR A N 1
ATOM 1392 C CA . TYR A 1 183 ? 16.144 3.699 -14.027 1.00 66.19 183 TYR A CA 1
ATOM 1393 C C . TYR A 1 183 ? 15.891 5.055 -14.695 1.00 66.19 183 TYR A C 1
ATOM 1395 O O . TYR A 1 183 ? 15.168 5.895 -14.166 1.00 66.19 183 TYR A O 1
ATOM 1403 N N . GLY A 1 184 ? 16.533 5.315 -15.833 1.00 67.44 184 GLY A N 1
ATOM 1404 C CA . GLY A 1 184 ? 16.535 6.651 -16.431 1.00 67.44 184 GLY A CA 1
ATOM 1405 C C . GLY A 1 184 ? 17.054 7.744 -15.490 1.00 67.44 184 GLY A C 1
ATOM 1406 O O . GLY A 1 184 ? 18.137 7.602 -14.927 1.00 67.44 184 GLY A O 1
ATOM 1407 N N . GLU A 1 185 ? 16.285 8.824 -15.312 1.00 62.03 185 GLU A N 1
ATOM 1408 C CA . GLU A 1 185 ? 16.589 9.911 -14.357 1.00 62.03 185 GLU A CA 1
ATOM 1409 C C . GLU A 1 185 ? 16.128 9.613 -12.917 1.00 62.03 185 GLU A C 1
ATOM 1411 O O . GLU A 1 185 ? 16.294 10.439 -12.020 1.00 62.03 185 GLU A O 1
ATOM 1416 N N . ILE A 1 186 ? 15.539 8.439 -12.675 1.00 63.22 186 ILE A N 1
ATOM 1417 C CA . ILE A 1 186 ? 14.999 8.042 -11.372 1.00 63.22 186 ILE A CA 1
ATOM 1418 C C . ILE A 1 186 ? 15.676 6.775 -10.841 1.00 63.22 186 ILE A C 1
ATOM 1420 O O . ILE A 1 186 ? 16.612 6.237 -11.428 1.00 63.22 186 ILE A O 1
ATOM 1424 N N . SER A 1 187 ? 15.246 6.317 -9.667 1.00 66.56 187 SER A N 1
ATOM 1425 C CA . SER A 1 187 ? 15.629 5.022 -9.099 1.00 66.56 187 SER A CA 1
ATOM 1426 C C . SER A 1 187 ? 14.389 4.151 -8.947 1.00 66.56 187 SER A C 1
ATOM 1428 O O . SER A 1 187 ? 13.320 4.671 -8.643 1.00 66.56 187 SER A O 1
ATOM 1430 N N . ALA A 1 188 ? 14.556 2.847 -9.133 1.00 68.12 188 ALA A N 1
ATOM 1431 C CA . ALA A 1 188 ? 13.516 1.838 -9.004 1.00 68.12 188 ALA A CA 1
ATOM 1432 C C . ALA A 1 188 ? 13.956 0.765 -8.004 1.00 68.12 188 ALA A C 1
ATOM 1434 O O . ALA A 1 188 ? 15.108 0.324 -8.029 1.00 68.12 188 ALA A O 1
ATOM 1435 N N . PHE A 1 189 ? 13.049 0.332 -7.131 1.00 75.19 189 PHE A N 1
ATOM 1436 C CA . PHE A 1 189 ? 13.261 -0.843 -6.290 1.00 75.19 189 PHE A CA 1
ATOM 1437 C C . PHE A 1 189 ? 12.849 -2.113 -7.048 1.00 75.19 189 PHE A C 1
ATOM 1439 O O . PHE A 1 189 ? 11.742 -2.187 -7.571 1.00 75.19 189 PHE A O 1
ATOM 1446 N N . ILE A 1 190 ? 13.732 -3.112 -7.100 1.00 75.00 190 ILE A N 1
ATOM 1447 C CA . ILE A 1 190 ? 13.483 -4.409 -7.737 1.00 75.00 190 ILE A CA 1
ATOM 1448 C C . ILE A 1 190 ? 13.659 -5.523 -6.689 1.00 75.00 190 ILE A C 1
ATOM 1450 O O . ILE A 1 190 ? 14.776 -5.718 -6.191 1.00 75.00 190 ILE A O 1
ATOM 1454 N N . PRO A 1 191 ? 12.594 -6.275 -6.359 1.00 78.69 191 PRO A N 1
ATOM 1455 C CA . PRO A 1 191 ? 12.644 -7.453 -5.491 1.00 78.69 191 PRO A CA 1
ATOM 1456 C C . PRO A 1 191 ? 13.689 -8.491 -5.926 1.00 78.69 191 PRO A C 1
ATOM 1458 O O . PRO A 1 191 ? 13.959 -8.659 -7.117 1.00 78.69 191 PRO A O 1
ATOM 1461 N N . ASN A 1 192 ? 14.266 -9.223 -4.972 1.00 81.19 192 ASN A N 1
ATOM 1462 C CA . ASN A 1 192 ? 15.254 -10.279 -5.245 1.00 81.19 192 ASN A CA 1
ATOM 1463 C C . ASN A 1 192 ? 14.679 -11.474 -6.011 1.00 81.19 192 ASN A C 1
ATOM 1465 O O . ASN A 1 192 ? 15.397 -12.101 -6.792 1.00 81.19 192 ASN A O 1
ATOM 1469 N N . ASP A 1 193 ? 13.390 -11.751 -5.832 1.00 79.38 193 ASP A N 1
ATOM 1470 C CA . ASP A 1 193 ? 12.717 -12.856 -6.516 1.00 79.38 193 ASP A CA 1
ATOM 1471 C C . ASP A 1 193 ? 12.431 -12.541 -7.990 1.00 79.38 193 ASP A C 1
ATOM 1473 O O . ASP A 1 193 ? 12.304 -13.447 -8.813 1.00 79.38 193 ASP A O 1
ATOM 1477 N N . MET A 1 194 ? 12.440 -11.259 -8.370 1.00 77.88 194 MET A N 1
ATOM 1478 C CA . MET A 1 194 ? 12.282 -10.805 -9.753 1.00 77.88 194 MET A CA 1
ATOM 1479 C C . MET A 1 194 ? 13.621 -10.834 -10.509 1.00 77.88 194 MET A C 1
ATOM 1481 O O . MET A 1 194 ? 14.105 -9.817 -11.010 1.00 77.88 194 MET A O 1
ATOM 1485 N N . LYS A 1 195 ? 14.239 -12.020 -10.590 1.00 83.75 195 LYS A N 1
ATOM 1486 C CA . LYS A 1 195 ? 15.587 -12.220 -11.159 1.00 83.75 195 LYS A CA 1
ATOM 1487 C C . LYS A 1 195 ? 15.721 -11.728 -12.599 1.00 83.75 195 LYS A C 1
ATOM 1489 O O . LYS A 1 195 ? 16.728 -11.115 -12.936 1.00 83.75 195 LYS A O 1
ATOM 1494 N N . GLU A 1 196 ? 14.713 -11.972 -13.433 1.00 81.62 196 GLU A N 1
ATOM 1495 C CA . GLU A 1 196 ? 14.714 -11.527 -14.832 1.00 81.62 196 GLU A CA 1
ATOM 1496 C C . GLU A 1 196 ? 14.701 -10.002 -14.941 1.00 81.62 196 GLU A C 1
ATOM 1498 O O . GLU A 1 196 ? 15.493 -9.438 -15.692 1.00 81.62 196 GLU A O 1
ATOM 1503 N N . ALA A 1 197 ? 13.876 -9.329 -14.134 1.00 78.00 197 ALA A N 1
ATOM 1504 C CA . ALA A 1 197 ? 13.842 -7.871 -14.085 1.00 78.00 197 ALA A CA 1
ATOM 1505 C C . ALA A 1 197 ? 15.185 -7.296 -13.604 1.00 78.00 197 ALA A C 1
ATOM 1507 O O . ALA A 1 197 ? 15.674 -6.324 -14.174 1.00 78.00 197 ALA A O 1
ATOM 1508 N N . GLN A 1 198 ? 15.828 -7.922 -12.607 1.00 79.81 198 GLN A N 1
ATOM 1509 C CA . GLN A 1 198 ? 17.175 -7.518 -12.186 1.00 79.81 198 GLN A CA 1
ATOM 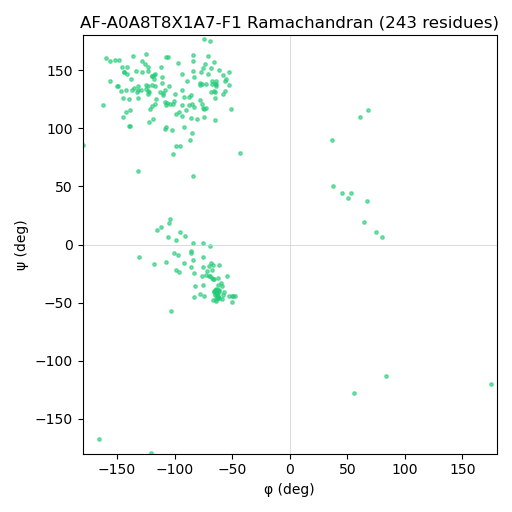1510 C C . GLN A 1 198 ? 18.205 -7.700 -13.307 1.00 79.81 198 GLN A C 1
ATOM 1512 O O . GLN A 1 198 ? 18.997 -6.794 -13.545 1.00 79.81 198 GLN A O 1
ATOM 1517 N N . ALA A 1 199 ? 18.177 -8.827 -14.022 1.00 84.00 199 ALA A N 1
ATOM 1518 C CA . ALA A 1 199 ? 19.105 -9.089 -15.121 1.00 84.00 199 ALA A CA 1
ATOM 1519 C C . ALA A 1 199 ? 18.931 -8.092 -16.279 1.00 84.00 199 ALA A C 1
ATOM 1521 O O . ALA A 1 199 ? 19.917 -7.565 -16.792 1.00 84.00 199 ALA A O 1
ATOM 1522 N N . GLN A 1 200 ? 17.685 -7.782 -16.650 1.00 82.88 200 GLN A N 1
ATOM 1523 C CA . GLN A 1 200 ? 17.372 -6.761 -17.655 1.00 82.88 200 GLN A CA 1
ATOM 1524 C C . GLN A 1 200 ? 17.862 -5.376 -17.216 1.00 82.88 200 GLN A C 1
ATOM 1526 O O . GLN A 1 200 ? 18.442 -4.639 -18.017 1.00 82.88 200 GLN A O 1
ATOM 1531 N N . GLN A 1 201 ? 17.694 -5.039 -15.934 1.00 79.50 201 GLN A N 1
ATOM 1532 C CA . GLN A 1 201 ? 18.182 -3.778 -15.386 1.00 79.50 201 GLN A CA 1
ATOM 1533 C C . GLN A 1 201 ? 19.712 -3.697 -15.386 1.00 79.50 201 GLN A C 1
ATOM 1535 O O . GLN A 1 201 ? 20.272 -2.650 -15.715 1.00 79.50 201 GLN A O 1
ATOM 1540 N N . ASP A 1 202 ? 20.392 -4.790 -15.044 1.00 83.56 202 ASP A N 1
ATOM 1541 C CA . ASP A 1 202 ? 21.852 -4.877 -15.065 1.00 83.56 202 ASP A CA 1
ATOM 1542 C C . ASP A 1 202 ? 22.392 -4.736 -16.501 1.00 83.56 202 ASP A C 1
ATOM 1544 O O . ASP A 1 202 ? 23.371 -4.015 -16.725 1.00 83.56 202 ASP A O 1
ATOM 1548 N N . GLU A 1 203 ? 21.729 -5.345 -17.492 1.00 84.50 203 GLU A N 1
ATOM 1549 C CA . GLU A 1 203 ? 22.074 -5.203 -18.912 1.00 84.50 203 GLU A CA 1
ATOM 1550 C C . GLU A 1 203 ? 21.884 -3.759 -19.401 1.00 84.50 203 GLU A C 1
ATOM 1552 O O . GLU A 1 203 ? 22.782 -3.192 -20.037 1.00 84.50 203 GLU A O 1
ATOM 1557 N N . TRP A 1 204 ? 20.743 -3.139 -19.077 1.00 81.88 204 TRP A 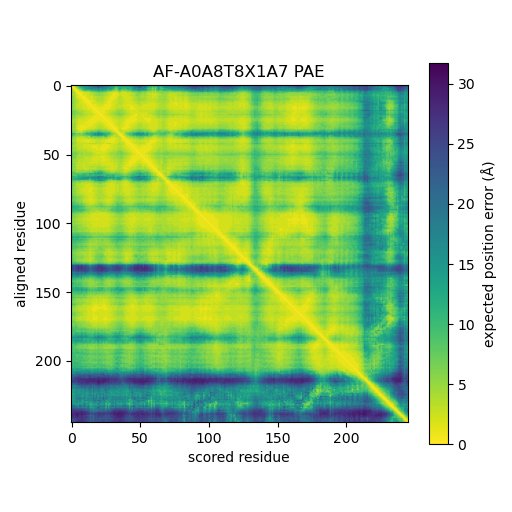N 1
ATOM 1558 C CA . TRP A 1 204 ? 20.488 -1.733 -19.390 1.00 81.88 204 TRP A CA 1
ATOM 1559 C C . TRP A 1 204 ? 21.543 -0.829 -18.748 1.00 81.88 204 TRP A C 1
ATOM 1561 O O . TRP A 1 204 ? 22.147 -0.000 -19.429 1.00 81.88 204 TRP A O 1
ATOM 1571 N N . LEU A 1 205 ? 21.855 -1.034 -17.464 1.00 79.25 205 LEU A N 1
ATOM 1572 C CA . LEU A 1 205 ? 22.847 -0.236 -16.746 1.00 79.25 205 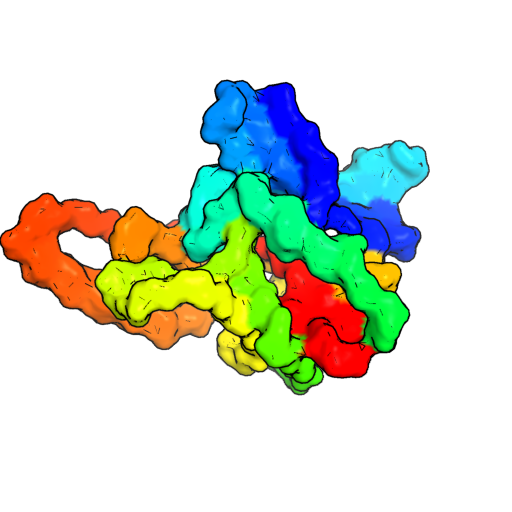LEU A CA 1
ATOM 1573 C C . LEU A 1 205 ? 24.246 -0.381 -17.361 1.00 79.25 205 LEU A C 1
ATOM 1575 O O . LEU 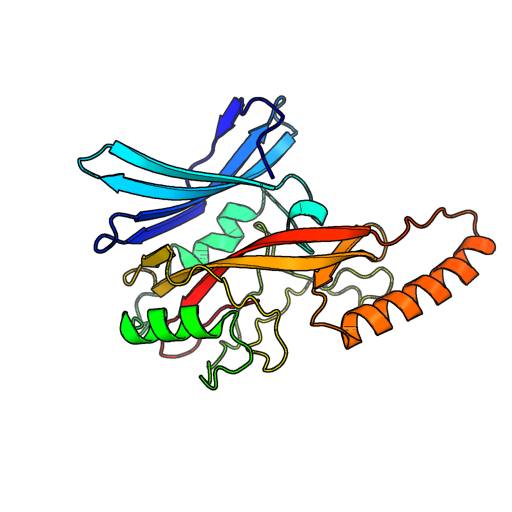A 1 205 ? 24.981 0.605 -17.453 1.00 79.25 205 LEU A O 1
ATOM 1579 N N . ALA A 1 206 ? 24.625 -1.585 -17.798 1.00 82.56 206 ALA A N 1
ATOM 1580 C CA . ALA A 1 206 ? 25.890 -1.822 -18.488 1.00 82.56 206 ALA A CA 1
ATOM 1581 C C . ALA A 1 206 ? 25.961 -1.061 -19.826 1.00 82.56 206 ALA A C 1
ATOM 1583 O O . ALA A 1 206 ? 26.958 -0.382 -20.090 1.00 82.56 206 ALA A O 1
ATOM 1584 N N . LYS A 1 207 ? 24.890 -1.101 -20.633 1.00 80.56 207 LYS A N 1
ATOM 1585 C CA . LYS A 1 207 ? 24.780 -0.331 -21.887 1.00 80.56 207 LYS A CA 1
ATOM 1586 C C . LYS A 1 207 ? 24.837 1.177 -21.628 1.00 80.56 207 LYS A C 1
ATOM 1588 O O . LYS A 1 207 ? 25.608 1.881 -22.281 1.00 80.56 207 LYS A O 1
ATOM 1593 N N . SER A 1 208 ? 24.102 1.665 -20.632 1.00 75.06 208 SER A N 1
ATOM 1594 C CA . SER A 1 208 ? 24.063 3.081 -20.255 1.00 75.06 208 SER A CA 1
ATOM 1595 C C . SER A 1 208 ? 25.413 3.584 -19.745 1.00 75.06 208 SER A C 1
ATOM 1597 O O . SER A 1 208 ? 25.836 4.673 -20.124 1.00 75.06 208 SER A O 1
ATOM 1599 N N . LYS A 1 209 ? 26.161 2.785 -18.970 1.00 74.56 209 LYS A N 1
ATOM 1600 C CA . LYS A 1 209 ? 27.532 3.128 -18.538 1.00 74.56 209 LYS A CA 1
ATOM 1601 C C . LYS A 1 209 ? 28.492 3.292 -19.722 1.00 74.56 209 LYS A C 1
ATOM 1603 O O . LYS A 1 209 ? 29.301 4.215 -19.713 1.00 74.56 209 LYS A O 1
ATOM 1608 N N . LEU A 1 210 ? 28.384 2.448 -20.753 1.00 65.88 210 LEU A N 1
ATOM 1609 C CA . LEU A 1 210 ? 29.187 2.560 -21.982 1.00 65.88 210 LEU A CA 1
ATOM 1610 C C . LEU A 1 210 ? 28.846 3.811 -22.810 1.00 65.88 210 LEU A C 1
ATOM 1612 O O . LEU A 1 210 ? 29.697 4.337 -23.527 1.00 65.88 210 LEU A O 1
ATOM 1616 N N . GLN A 1 211 ? 27.607 4.295 -22.728 1.00 62.22 211 GLN A N 1
ATOM 1617 C CA . GLN A 1 211 ? 27.190 5.544 -23.368 1.00 62.22 211 GLN A CA 1
ATOM 1618 C C . GLN A 1 211 ? 27.561 6.776 -22.522 1.00 62.22 211 GLN A C 1
ATOM 1620 O O . GLN A 1 211 ? 27.978 7.797 -23.067 1.00 62.22 211 GLN A O 1
ATOM 1625 N N . ALA A 1 212 ? 27.490 6.668 -21.194 1.00 58.00 212 ALA A N 1
ATOM 1626 C CA . ALA A 1 212 ? 27.874 7.704 -20.235 1.00 58.00 212 ALA A CA 1
ATOM 1627 C C . ALA A 1 212 ? 29.395 7.941 -20.173 1.00 58.00 212 ALA A C 1
ATOM 1629 O O . ALA A 1 212 ? 29.848 9.053 -19.927 1.00 58.00 212 ALA A O 1
ATOM 1630 N N . THR A 1 213 ? 30.235 6.953 -20.483 1.00 51.25 213 THR A N 1
ATOM 1631 C CA . THR A 1 213 ? 31.672 7.217 -20.687 1.00 51.25 213 THR A CA 1
ATOM 1632 C C . THR A 1 213 ? 31.947 8.073 -21.929 1.00 51.25 213 THR A C 1
ATOM 1634 O O . THR A 1 213 ? 33.007 8.687 -22.016 1.00 51.25 213 THR A O 1
ATOM 1637 N N . ARG A 1 214 ? 30.990 8.184 -22.866 1.00 44.62 214 ARG A N 1
ATOM 1638 C CA . ARG A 1 214 ? 31.056 9.095 -24.028 1.00 44.62 214 ARG A CA 1
ATOM 1639 C C . ARG A 1 214 ? 30.419 10.467 -23.775 1.00 44.62 214 ARG A C 1
ATOM 1641 O O . ARG A 1 214 ? 30.656 11.393 -24.545 1.00 44.62 214 ARG A O 1
ATOM 1648 N N . ARG A 1 215 ? 29.607 10.607 -22.726 1.00 41.78 215 ARG A N 1
ATOM 1649 C CA . ARG A 1 215 ? 28.951 11.850 -22.291 1.00 41.78 215 ARG A CA 1
ATOM 1650 C C . ARG A 1 215 ? 29.037 11.872 -20.768 1.00 41.78 215 ARG A C 1
ATOM 1652 O O . ARG A 1 215 ? 28.270 11.138 -20.180 1.00 41.78 215 ARG A O 1
ATOM 1659 N N . CYS A 1 216 ? 29.945 12.626 -20.142 1.00 35.72 216 CYS A N 1
ATOM 1660 C CA . CYS A 1 216 ? 30.216 12.625 -18.687 1.00 35.72 216 CYS A CA 1
ATOM 1661 C C . CYS A 1 216 ? 28.969 12.601 -17.760 1.00 35.72 216 CYS A C 1
ATOM 1663 O O . CYS A 1 216 ? 28.610 13.619 -17.174 1.00 35.72 216 CYS A O 1
ATOM 1665 N N . TRP A 1 217 ? 28.343 11.438 -17.573 1.00 38.12 217 TRP A N 1
ATOM 1666 C CA . TRP A 1 217 ? 27.210 11.203 -16.678 1.00 38.12 217 TRP A CA 1
ATOM 1667 C C . TRP A 1 217 ? 27.656 10.216 -15.595 1.00 38.12 217 TRP A C 1
ATOM 1669 O O . TRP A 1 217 ? 28.140 9.123 -15.889 1.00 38.12 217 TRP A O 1
ATOM 1679 N N . LEU A 1 218 ? 27.503 10.594 -14.325 1.00 44.75 218 LEU A N 1
ATOM 1680 C CA . LEU A 1 218 ? 27.724 9.698 -13.188 1.00 44.75 218 LEU A CA 1
ATOM 1681 C C . LEU A 1 218 ? 26.434 8.920 -12.915 1.00 44.75 218 LEU A C 1
ATOM 1683 O O . LEU A 1 218 ? 25.463 9.488 -12.423 1.00 44.75 218 LEU A O 1
ATOM 1687 N N . LEU A 1 219 ? 26.426 7.620 -13.218 1.00 48.47 219 LEU A N 1
ATOM 1688 C CA . LEU A 1 219 ? 25.313 6.733 -12.868 1.00 48.47 219 LEU A CA 1
ATOM 1689 C C . LEU A 1 219 ? 25.511 6.168 -11.448 1.00 48.47 219 LEU A C 1
ATOM 1691 O O . LEU A 1 219 ? 26.570 5.587 -11.174 1.00 48.47 219 LEU A O 1
ATOM 1695 N N . PRO A 1 220 ? 24.523 6.303 -10.540 1.00 54.44 220 PRO A N 1
ATOM 1696 C CA . PRO A 1 220 ? 24.605 5.713 -9.208 1.00 54.44 220 PRO A CA 1
ATOM 1697 C C . PRO A 1 220 ? 24.704 4.179 -9.280 1.00 54.44 220 PRO A C 1
ATOM 1699 O O . PRO A 1 220 ? 24.214 3.550 -10.213 1.00 54.44 220 PRO A O 1
ATOM 1702 N N . GLN A 1 221 ? 25.374 3.555 -8.306 1.00 51.09 221 GLN A N 1
ATOM 1703 C CA . GLN A 1 221 ? 25.463 2.090 -8.235 1.00 51.09 221 GLN A CA 1
ATOM 1704 C C . GLN A 1 221 ? 24.226 1.497 -7.543 1.00 51.09 221 GLN A C 1
ATOM 1706 O O . GLN A 1 221 ? 23.698 2.139 -6.626 1.00 51.09 221 GLN A O 1
ATOM 1711 N N . PRO A 1 222 ? 23.805 0.271 -7.911 1.00 54.88 222 PRO A N 1
ATOM 1712 C CA . PRO A 1 222 ? 22.755 -0.440 -7.197 1.00 54.88 222 PRO A CA 1
ATOM 1713 C C . PRO A 1 222 ? 23.072 -0.597 -5.706 1.00 54.88 222 PRO A C 1
ATOM 1715 O O . PRO A 1 222 ? 24.221 -0.840 -5.330 1.00 54.88 222 PRO A O 1
ATOM 1718 N N . ARG A 1 223 ? 22.055 -0.485 -4.846 1.00 54.06 223 ARG A N 1
ATOM 1719 C CA . ARG A 1 223 ? 22.185 -0.701 -3.393 1.00 54.06 223 ARG A CA 1
ATOM 1720 C C . ARG A 1 223 ? 21.184 -1.746 -2.919 1.00 54.06 223 ARG A C 1
ATOM 1722 O O . ARG A 1 223 ? 20.008 -1.661 -3.257 1.00 54.06 223 ARG A O 1
ATOM 1729 N N . VAL A 1 224 ? 21.637 -2.699 -2.106 1.00 52.62 224 VAL A N 1
ATOM 1730 C CA . VAL A 1 224 ? 20.746 -3.652 -1.424 1.00 52.62 224 VAL A CA 1
ATOM 1731 C C . VAL A 1 224 ? 19.929 -2.897 -0.375 1.00 52.62 224 VAL A C 1
ATOM 1733 O O . VAL A 1 224 ? 20.494 -2.132 0.411 1.00 52.62 224 VAL A O 1
ATOM 1736 N N . ARG A 1 225 ? 18.608 -3.098 -0.357 1.00 52.81 225 ARG A N 1
ATOM 1737 C CA . ARG A 1 225 ? 17.698 -2.495 0.627 1.00 52.81 225 ARG A CA 1
ATOM 1738 C C . ARG A 1 225 ? 16.585 -3.482 0.978 1.00 52.81 225 ARG A C 1
ATOM 1740 O O . ARG A 1 225 ? 16.158 -4.270 0.140 1.00 52.81 225 ARG A O 1
ATOM 1747 N N . LEU A 1 226 ? 16.103 -3.411 2.215 1.00 39.53 226 LEU A N 1
ATOM 1748 C CA . LEU A 1 226 ? 14.805 -3.972 2.581 1.00 39.53 226 LEU A CA 1
ATOM 1749 C C . LEU A 1 226 ? 13.749 -2.901 2.314 1.00 39.53 226 LEU A C 1
ATOM 1751 O O . LEU A 1 226 ? 13.826 -1.816 2.899 1.00 39.53 226 LEU A O 1
ATOM 1755 N N . SER A 1 227 ? 12.794 -3.195 1.436 1.00 44.62 227 SER A N 1
ATOM 1756 C CA . SER A 1 227 ? 11.580 -2.394 1.321 1.00 44.62 227 SER A CA 1
ATOM 1757 C C . SER A 1 227 ? 10.538 -3.017 2.238 1.00 44.62 227 SER A C 1
ATOM 1759 O O . SER A 1 227 ? 10.296 -4.222 2.190 1.00 44.62 227 SER A O 1
ATOM 1761 N N . LYS A 1 228 ? 9.947 -2.218 3.124 1.00 47.50 228 LYS A N 1
ATOM 1762 C CA . LYS A 1 228 ? 8.659 -2.614 3.699 1.00 47.50 228 LYS A CA 1
ATOM 1763 C C . LYS A 1 228 ? 7.627 -2.315 2.618 1.00 47.50 228 LYS A C 1
ATOM 1765 O O . LYS A 1 228 ? 7.829 -1.382 1.866 1.00 47.50 228 LYS A O 1
ATOM 1770 N N . SER A 1 229 ? 6.540 -3.053 2.516 1.00 47.56 229 SER A N 1
ATOM 1771 C CA . SER A 1 229 ? 5.477 -2.746 1.560 1.00 47.56 229 SER A CA 1
ATOM 1772 C C . SER A 1 229 ? 4.157 -3.103 2.211 1.00 47.56 229 SER A C 1
ATOM 1774 O O . SER A 1 229 ? 3.987 -4.213 2.704 1.00 47.56 229 SER A O 1
ATOM 1776 N N . PHE A 1 230 ? 3.228 -2.157 2.253 1.00 48.22 230 PHE A N 1
ATOM 1777 C CA . PHE A 1 230 ? 1.838 -2.480 2.533 1.00 48.22 230 PHE A CA 1
ATOM 1778 C C . PHE A 1 230 ? 1.153 -2.536 1.187 1.00 48.22 230 PHE A C 1
ATOM 1780 O O . PHE A 1 230 ? 1.073 -1.528 0.488 1.00 48.22 230 PHE A O 1
ATOM 1787 N N . ASN A 1 231 ? 0.742 -3.735 0.806 1.00 53.25 231 ASN A N 1
ATOM 1788 C CA . ASN A 1 231 ? -0.043 -3.928 -0.390 1.00 53.25 231 ASN A CA 1
ATOM 1789 C C . ASN A 1 231 ? 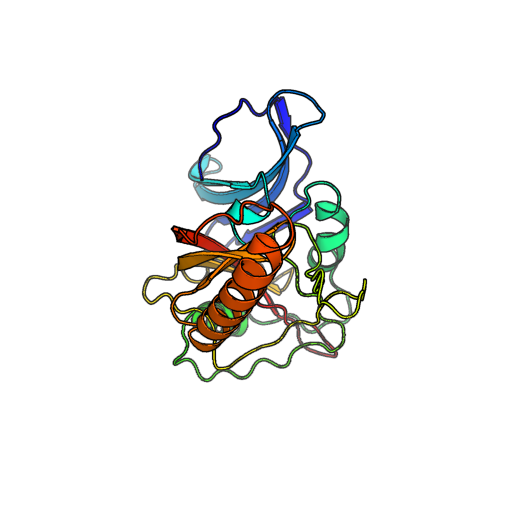-1.506 -3.807 0.022 1.00 53.25 231 ASN A C 1
ATOM 1791 O O . ASN A 1 231 ? -2.000 -4.570 0.858 1.00 53.25 231 ASN A O 1
ATOM 1795 N N . VAL A 1 232 ? -2.159 -2.783 -0.512 1.00 52.62 232 VAL A N 1
ATOM 1796 C CA . VAL A 1 232 ? -3.600 -2.610 -0.392 1.00 52.62 232 VAL A CA 1
ATOM 1797 C C . VAL A 1 232 ? -4.192 -3.238 -1.637 1.00 52.62 232 VAL A C 1
ATOM 1799 O O . VAL A 1 232 ? -4.001 -2.749 -2.748 1.00 52.62 232 VAL A O 1
ATOM 1802 N N . THR A 1 233 ? -4.873 -4.355 -1.446 1.00 52.44 233 THR A N 1
ATOM 1803 C CA . THR A 1 233 ? -5.488 -5.129 -2.517 1.00 52.44 233 THR A CA 1
ATOM 1804 C C . THR A 1 233 ? -6.998 -4.988 -2.373 1.00 52.44 233 THR A C 1
ATOM 1806 O O . THR A 1 233 ? -7.523 -4.995 -1.263 1.00 52.44 233 THR A O 1
ATOM 1809 N N . THR A 1 234 ? -7.721 -4.824 -3.476 1.00 44.50 234 THR A N 1
ATOM 1810 C CA . THR A 1 234 ? -9.188 -4.722 -3.447 1.00 44.50 234 THR A CA 1
ATOM 1811 C C . THR A 1 234 ? -9.810 -5.850 -4.259 1.00 44.50 234 THR A C 1
ATOM 1813 O O . THR A 1 234 ? -9.228 -6.245 -5.267 1.00 44.50 234 THR A O 1
ATOM 1816 N N . ALA A 1 235 ? -10.962 -6.375 -3.829 1.00 37.19 235 ALA A N 1
ATOM 1817 C CA . ALA A 1 235 ? -11.745 -7.407 -4.504 1.00 37.19 235 ALA A CA 1
ATOM 1818 C C . ALA A 1 235 ? -13.231 -7.044 -4.585 1.00 37.19 235 ALA A C 1
ATOM 1820 O O . ALA A 1 235 ? -13.867 -6.691 -3.591 1.00 37.19 235 ALA A O 1
ATOM 1821 N N . SER A 1 236 ? -13.802 -7.180 -5.778 1.00 29.12 236 SER A N 1
ATOM 1822 C CA . SER A 1 236 ? -15.223 -7.010 -6.071 1.00 29.12 236 SER A CA 1
ATOM 1823 C C . SER A 1 236 ? -15.571 -7.803 -7.337 1.00 29.12 236 SER A C 1
ATOM 1825 O O . SER A 1 236 ? -14.789 -7.835 -8.287 1.00 29.12 236 SER A O 1
ATOM 1827 N N . TYR A 1 237 ? -16.744 -8.438 -7.361 1.00 33.62 237 TYR A N 1
ATOM 1828 C CA . TYR A 1 237 ? -17.202 -9.276 -8.477 1.00 33.62 237 TYR A CA 1
ATOM 1829 C C . TYR A 1 237 ? -18.328 -8.589 -9.270 1.00 33.62 237 TYR A C 1
ATOM 1831 O O . TYR A 1 237 ? -18.930 -7.634 -8.796 1.00 33.62 237 TYR A O 1
ATOM 1839 N N . LYS A 1 238 ? -18.550 -9.064 -10.503 1.00 27.11 238 LYS A N 1
ATOM 1840 C CA . LYS A 1 238 ? -19.228 -8.423 -11.652 1.00 27.11 238 LYS A CA 1
ATOM 1841 C C . LYS A 1 238 ? -18.491 -7.239 -12.266 1.00 27.11 238 LYS A C 1
ATOM 1843 O O . LYS A 1 238 ? -18.325 -6.209 -11.631 1.00 27.11 238 LYS A O 1
ATOM 1848 N N . ALA A 1 239 ? -18.098 -7.455 -13.528 1.00 25.73 239 ALA A N 1
ATOM 1849 C CA . ALA A 1 239 ? -17.423 -6.529 -14.433 1.00 25.73 239 ALA A CA 1
ATOM 1850 C C . ALA A 1 239 ? -16.420 -5.630 -13.703 1.00 25.73 239 ALA A C 1
ATOM 1852 O O . ALA A 1 239 ? -16.761 -4.552 -13.225 1.00 25.73 239 ALA A O 1
ATOM 1853 N N . SER A 1 240 ? -15.188 -6.139 -13.638 1.00 30.55 240 SER A N 1
ATOM 1854 C CA . SER A 1 240 ? -14.005 -5.442 -13.158 1.00 30.55 240 SER A CA 1
ATOM 1855 C C . SER A 1 240 ? -14.031 -4.966 -11.701 1.00 30.55 240 SER A C 1
ATOM 1857 O O . SER A 1 240 ? -14.672 -3.969 -11.390 1.00 30.55 240 SER A O 1
ATOM 1859 N N . ARG A 1 241 ? -13.226 -5.596 -10.824 1.00 38.19 241 ARG A N 1
ATOM 1860 C CA . ARG A 1 241 ? -12.505 -4.903 -9.729 1.00 38.19 241 ARG A CA 1
ATOM 1861 C C . ARG A 1 241 ? -11.652 -5.861 -8.893 1.00 38.19 241 ARG A C 1
ATOM 1863 O O . ARG A 1 241 ? -12.075 -6.316 -7.837 1.00 38.19 241 ARG A O 1
ATOM 1870 N N . LEU A 1 242 ? -10.428 -6.120 -9.346 1.00 30.67 242 LEU A N 1
ATOM 1871 C CA . LEU A 1 242 ? -9.376 -6.734 -8.531 1.00 30.67 242 LEU A CA 1
ATOM 1872 C C . LEU A 1 242 ? -8.050 -6.022 -8.838 1.00 30.67 242 LEU A C 1
ATOM 1874 O O . LEU A 1 242 ? -7.603 -6.073 -9.983 1.00 30.67 242 LEU A O 1
ATOM 1878 N N . CYS A 1 243 ? -7.465 -5.331 -7.851 1.00 33.88 243 CYS A N 1
ATOM 1879 C CA . CYS A 1 243 ? -6.178 -4.621 -7.970 1.00 33.88 243 CYS A CA 1
ATOM 1880 C C . CYS A 1 243 ? -5.099 -5.325 -7.146 1.00 33.88 243 CYS A C 1
ATOM 1882 O O . CYS A 1 243 ? -5.309 -5.490 -5.949 1.00 33.88 243 CYS A O 1
ATOM 1884 N N . SER A 1 244 ? -3.937 -5.635 -7.727 1.00 32.69 244 SER A N 1
ATOM 1885 C CA . SER A 1 244 ? -2.686 -5.852 -6.984 1.00 32.69 244 SER A CA 1
ATOM 1886 C C . SER A 1 244 ? -1.467 -5.430 -7.811 1.00 32.69 244 SER A C 1
ATOM 1888 O O . SER A 1 244 ? -1.534 -5.361 -9.043 1.00 32.69 244 SER A O 1
ATOM 1890 N N . ILE A 1 245 ? -0.381 -5.170 -7.079 1.00 34.22 245 ILE A N 1
ATOM 1891 C CA . ILE A 1 245 ? 1.029 -5.186 -7.515 1.00 34.22 245 ILE A CA 1
ATOM 1892 C C . ILE A 1 245 ? 1.432 -6.611 -7.909 1.00 34.22 245 ILE A C 1
ATOM 1894 O O . ILE A 1 245 ? 0.919 -7.541 -7.236 1.00 34.22 245 ILE A O 1
#

Foldseek 3Di:
DDQPADFPDWDPFLDWFAAPVQQKIKTWTWTAGPDPVQIWIKIKIFHADPNDTPDIDIDIGRACLQFWHDADNVLQNVVSVCLVPPDPPWAFDDPVRLQLCQVCQQPLPRDDDDDAFPPAFADDHNDTDDPDAPPDPPDPDGDHADDDSQDHHAPPKAGQSGQHRVSQKGKIKGKFKFKWADGHPRIGTDGPSVVVVVVVRVVVVVVVVVVCVVPVDDGDDIDIDIHIDIWIWGDIDDRHDTHTD

Nearest PDB structures (foldseek):
  4u13-assembly1_B  TM=8.205E-01  e=3.909E-01  Sinorhizobium meliloti 1021
  3g0k-assembly1_A-2  TM=8.176E-01  e=2.007E+00  Novosphingobium aromaticivorans DSM 12444
  7o5y-assembly1_B  TM=4.126E-01  e=4.306E+00  Streptococcus sanguinis
  7zkg-assembly1_A  TM=3.973E-01  e=4.078E+00  Streptomyces griseofuscus
  3px2-assembly1_D  TM=4.011E-01  e=6.661E+00  Streptomyces fradiae

Solvent-accessible surface area (backbone atoms only — not comparable to full-atom values): 13458 Å² total; per-residue (Å²): 97,74,82,89,57,60,74,71,47,70,58,70,67,32,38,74,42,58,13,81,90,75,32,15,34,35,37,30,25,36,28,24,44,60,55,87,88,36,55,21,37,33,37,36,40,38,32,48,53,97,92,35,79,78,42,78,47,70,37,51,40,76,47,26,73,60,72,25,68,44,54,29,44,82,45,22,46,71,68,27,41,59,61,75,56,60,70,88,86,49,41,70,37,51,66,72,54,43,49,52,49,31,56,36,67,33,30,59,87,52,80,82,83,70,75,59,16,91,84,23,68,26,66,37,65,36,24,66,34,46,61,81,40,88,85,36,92,73,53,84,61,60,36,60,38,54,83,61,75,84,54,60,57,28,98,80,43,44,54,55,66,26,55,14,53,91,66,15,36,24,30,23,41,35,61,39,54,25,34,39,32,72,46,72,99,46,44,31,58,44,48,62,77,44,51,68,62,51,52,53,50,52,52,50,49,53,55,48,50,66,51,22,76,77,46,96,54,89,76,73,76,69,42,82,44,77,33,61,44,74,49,74,30,38,40,37,43,70,84,59,39,30,40,45,126

Mean predicted aligned error: 8.97 Å

Sequence (245 aa):
MTLWRTVTSAGSPSLLAIETISDSAYFSLDVTEGSEGNKSVAWAWIKVVDKQITQLELYANRSRGDHGFPFSAVELPRNYERWMSPPADRDNATRAVLESLGAATFNPNDTISVTVADDCQFTEEGWSVIVPGPDGDGSTTPLGCSWRQHRSADADARLNLVIDEQYGIVVTGAIIPGKICPYGEISAFIPNDMKEAQAQQDEWLAKSKLQATRRCWLLPQPRVRLSKSFNVTTASYKASRLCSI

Secondary structure (DSSP, 8-state):
----S-EEEE---SEEEEETTTTEEEEEEEEEESSTT-EEEEEEEEEEETTEEEEEEEEEE-SGGGTSS---TTTHHHHHHHHHS--TTSEEPPHHHHHHHHHHHT-TT--------TTPBPEETTEE-----TTS----PPPBP---SS----TT-EEEEEEETTTTEEEEEEEEEEEEEEETTEEEEEETT-HHHHHHHHHHHHHHHHHHTTTT--PPPPEEEEEEEEEEEEEEESSS-EE--

pLDDT: mean 76.95, std 17.16, range [25.73, 96.69]